Protein AF-A0A0Q2QKG8-F1 (afdb_monomer)

Structure (mmCIF, N/CA/C/O backbone):
data_AF-A0A0Q2QKG8-F1
#
_entry.id   AF-A0A0Q2QKG8-F1
#
loop_
_atom_site.group_PDB
_atom_site.id
_atom_site.type_symbol
_atom_site.label_atom_id
_atom_site.label_alt_id
_atom_site.label_comp_id
_atom_site.label_asym_id
_atom_site.label_entity_id
_atom_site.label_seq_id
_atom_site.pdbx_PDB_ins_code
_atom_site.Cartn_x
_atom_site.Cartn_y
_atom_site.Cartn_z
_atom_site.occupancy
_atom_site.B_iso_or_equiv
_atom_site.auth_seq_id
_atom_site.auth_comp_id
_atom_site.auth_asym_id
_atom_site.auth_atom_id
_atom_site.pdbx_PDB_model_num
ATOM 1 N N . MET A 1 1 ? -19.714 -21.865 14.064 1.00 43.94 1 MET A N 1
ATOM 2 C CA . MET A 1 1 ? -19.194 -20.739 14.869 1.00 43.94 1 MET A CA 1
ATOM 3 C C . MET A 1 1 ? -20.028 -19.514 14.537 1.00 43.94 1 MET A C 1
ATOM 5 O O . MET A 1 1 ? -20.225 -19.266 13.354 1.00 43.94 1 MET A O 1
ATOM 9 N N . SER A 1 2 ? -20.585 -18.819 15.530 1.00 67.19 2 SER A N 1
ATOM 10 C CA . SER A 1 2 ? -21.331 -17.571 15.313 1.00 67.19 2 SER A CA 1
ATOM 11 C C . SER A 1 2 ? -20.356 -16.411 15.130 1.00 67.19 2 SER A C 1
ATOM 13 O O . SER A 1 2 ? -19.371 -16.324 15.861 1.00 67.19 2 SER A O 1
ATOM 15 N N . GLN A 1 3 ? -20.620 -15.523 14.173 1.00 72.56 3 GLN A N 1
ATOM 16 C CA . GLN A 1 3 ? -19.884 -14.266 14.058 1.00 72.56 3 GLN A CA 1
ATOM 17 C C . GLN A 1 3 ? -20.219 -13.389 15.271 1.00 72.56 3 GLN A C 1
ATOM 19 O O . GLN A 1 3 ? -21.391 -13.149 15.554 1.00 72.56 3 GLN A O 1
ATOM 24 N N . LEU A 1 4 ? -19.196 -12.957 16.010 1.00 71.56 4 LEU A N 1
ATOM 25 C CA . LEU A 1 4 ? -19.331 -11.948 17.055 1.00 71.56 4 LEU A CA 1
ATOM 26 C C . LEU A 1 4 ? -19.100 -10.583 16.405 1.00 71.56 4 LEU A C 1
ATOM 28 O O . LEU A 1 4 ? -18.030 -10.343 15.852 1.00 71.56 4 LEU A O 1
ATOM 32 N N . VAL A 1 5 ? -20.103 -9.711 16.467 1.00 80.81 5 VAL A N 1
ATOM 33 C CA . VAL A 1 5 ? -20.023 -8.332 15.977 1.00 80.81 5 VAL A CA 1
ATOM 34 C C . VAL A 1 5 ? -20.237 -7.414 17.168 1.00 80.81 5 VAL A C 1
ATOM 36 O O . VAL A 1 5 ? -21.250 -7.516 17.858 1.00 80.81 5 VAL A O 1
ATOM 39 N N . VAL A 1 6 ? -19.277 -6.532 17.413 1.00 84.50 6 VAL A N 1
ATOM 40 C CA . VAL A 1 6 ? -19.348 -5.504 18.450 1.00 84.50 6 VAL A CA 1
ATOM 41 C C . VAL A 1 6 ? -19.060 -4.175 17.776 1.00 84.50 6 VAL A C 1
ATOM 43 O O . VAL A 1 6 ? -18.161 -4.100 16.955 1.00 84.50 6 VAL A O 1
ATOM 46 N N . ALA A 1 7 ? -19.827 -3.140 18.107 1.00 90.00 7 ALA A N 1
ATOM 47 C CA . ALA A 1 7 ? -19.542 -1.777 17.678 1.00 90.00 7 ALA A CA 1
ATOM 48 C C . ALA A 1 7 ? -19.016 -1.000 18.894 1.00 90.00 7 ALA A C 1
ATOM 50 O O . ALA A 1 7 ? -19.821 -0.672 19.775 1.00 90.00 7 ALA A O 1
ATOM 51 N N . PRO A 1 8 ? -17.707 -0.692 18.976 1.00 88.25 8 PRO A N 1
ATOM 52 C CA . PRO A 1 8 ? -17.127 -0.011 20.136 1.00 88.25 8 PRO A CA 1
ATOM 53 C C . PRO A 1 8 ? -17.848 1.295 20.497 1.00 88.25 8 PRO A C 1
ATOM 55 O O . PRO A 1 8 ? -18.083 1.568 21.672 1.00 88.25 8 PRO A O 1
ATOM 58 N N . GLY A 1 9 ? -18.306 2.048 19.489 1.00 88.12 9 GLY A N 1
ATOM 59 C CA . GLY A 1 9 ? -19.074 3.278 19.695 1.00 88.12 9 GLY A CA 1
ATOM 60 C C . GLY A 1 9 ? -20.384 3.078 20.469 1.00 88.12 9 GLY A C 1
ATOM 61 O O . GLY A 1 9 ? -20.723 3.914 21.303 1.00 88.12 9 GLY A O 1
ATOM 62 N N . LEU A 1 10 ? -21.089 1.954 20.272 1.00 92.69 10 LEU A N 1
ATOM 63 C CA . LEU A 1 10 ? -22.312 1.651 21.031 1.00 92.69 10 LEU A CA 1
ATOM 64 C C . LEU A 1 10 ? -22.011 1.342 22.501 1.00 92.69 10 LEU A C 1
ATOM 66 O O . LEU A 1 10 ? -22.808 1.683 23.373 1.00 92.69 10 LEU A O 1
ATOM 70 N N . LEU A 1 11 ? -20.858 0.734 22.793 1.00 93.00 11 LEU A N 1
ATOM 71 C CA . LEU A 1 11 ? -20.430 0.485 24.169 1.00 93.00 11 LEU A CA 1
ATOM 72 C C . LEU A 1 11 ? -20.068 1.793 24.883 1.00 93.00 11 LEU A C 1
ATOM 74 O O . LEU A 1 11 ? -20.425 1.966 26.044 1.00 93.00 11 LEU A O 1
ATOM 78 N N . THR A 1 12 ? -19.450 2.752 24.189 1.00 90.94 12 THR A N 1
ATOM 79 C CA . THR A 1 12 ? -19.207 4.093 24.743 1.00 90.94 12 THR A CA 1
ATOM 80 C C . THR A 1 12 ? -20.511 4.827 25.069 1.00 90.94 12 THR A C 1
ATOM 82 O O . THR A 1 12 ? -20.621 5.427 26.140 1.00 90.94 12 THR A O 1
ATOM 85 N N . THR A 1 13 ? -21.526 4.741 24.201 1.00 94.19 13 THR A N 1
ATOM 86 C CA . THR A 1 13 ? -22.868 5.269 24.502 1.00 94.19 13 THR A CA 1
ATOM 87 C C . THR A 1 13 ? -23.480 4.576 25.719 1.00 94.19 13 THR A C 1
ATOM 89 O O . THR A 1 13 ? -23.926 5.253 26.642 1.00 94.19 13 THR A O 1
ATOM 92 N N . ALA A 1 14 ? -23.414 3.244 25.785 1.00 94.00 14 ALA A N 1
ATOM 93 C CA . ALA A 1 14 ? -23.937 2.486 26.919 1.00 94.00 14 ALA A CA 1
ATOM 94 C C . ALA A 1 14 ? -23.252 2.858 28.250 1.00 94.00 14 ALA A C 1
ATOM 96 O O . ALA A 1 14 ? -23.923 2.966 29.276 1.00 94.00 14 ALA A O 1
ATOM 97 N N . THR A 1 15 ? -21.939 3.117 28.252 1.00 94.75 15 THR A N 1
ATOM 98 C CA . THR A 1 15 ? -21.224 3.643 29.428 1.00 94.75 15 THR A CA 1
ATOM 99 C C . THR A 1 15 ? -21.801 4.986 29.883 1.00 94.75 15 THR A C 1
ATOM 101 O O . THR A 1 15 ? -22.010 5.197 31.081 1.00 94.75 15 THR A O 1
ATOM 104 N N . ALA A 1 16 ? -22.070 5.904 28.948 1.00 94.31 16 ALA A N 1
ATOM 105 C CA . ALA A 1 16 ? -22.660 7.204 29.264 1.00 94.31 16 ALA A CA 1
ATOM 106 C C . ALA A 1 16 ? -24.072 7.056 29.854 1.00 94.31 16 ALA A C 1
ATOM 108 O O . ALA A 1 16 ? -24.378 7.693 30.865 1.00 94.31 16 ALA A O 1
ATOM 109 N N . ASP A 1 17 ? -24.885 6.159 29.295 1.00 96.50 17 ASP A N 1
ATOM 110 C CA . ASP A 1 17 ? -26.233 5.867 29.790 1.00 96.50 17 ASP A CA 1
ATOM 111 C C . ASP A 1 17 ? -26.202 5.287 31.212 1.00 96.50 17 ASP A C 1
ATOM 113 O O . ASP A 1 17 ? -26.934 5.751 32.090 1.00 96.50 17 ASP A O 1
ATOM 117 N N . VAL A 1 18 ? -25.307 4.328 31.486 1.00 96.00 18 VAL A N 1
ATOM 118 C CA . VAL A 1 18 ? -25.115 3.751 32.830 1.00 96.00 18 VAL A CA 1
ATOM 119 C C . VAL A 1 18 ? -24.712 4.825 33.839 1.00 96.00 18 VAL A C 1
ATOM 121 O O . VAL A 1 18 ? -2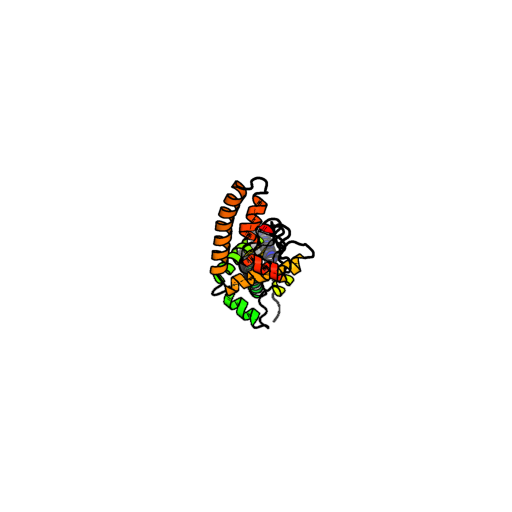5.261 4.869 34.942 1.00 96.00 18 VAL A O 1
ATOM 124 N N . ASN A 1 19 ? -23.801 5.727 33.466 1.00 93.69 19 ASN A N 1
ATOM 125 C CA . ASN A 1 19 ? -23.399 6.843 34.323 1.00 93.69 19 ASN A CA 1
ATOM 126 C C . ASN A 1 19 ? -24.565 7.811 34.583 1.00 93.69 19 ASN A C 1
ATOM 128 O O . ASN A 1 19 ? -24.743 8.275 35.714 1.00 93.69 19 ASN A O 1
ATOM 132 N N . GLY A 1 20 ? -25.390 8.072 33.566 1.00 95.38 20 GLY A N 1
ATOM 133 C CA . GLY A 1 20 ? -26.620 8.851 33.689 1.00 95.38 20 GLY A CA 1
ATOM 134 C C . GLY A 1 20 ? -27.590 8.229 34.693 1.00 95.38 20 GLY A C 1
ATOM 135 O O . GLY A 1 20 ? -27.986 8.889 35.656 1.00 95.38 20 GLY A O 1
ATOM 136 N N . VAL A 1 21 ? -27.898 6.937 34.539 1.00 95.38 21 VAL A N 1
ATOM 137 C CA . VAL A 1 21 ? -28.762 6.180 35.461 1.00 95.38 21 VAL A CA 1
ATOM 138 C C . VAL A 1 21 ? -28.196 6.183 36.881 1.00 95.38 21 VAL A C 1
ATOM 140 O O . VAL A 1 21 ? -28.929 6.467 37.828 1.00 95.38 21 VAL A O 1
ATOM 143 N N . ALA A 1 22 ? -26.894 5.931 37.043 1.00 93.88 22 ALA A N 1
ATOM 144 C CA . ALA A 1 22 ? -26.237 5.946 38.348 1.00 93.88 22 ALA A CA 1
ATOM 145 C C . ALA A 1 22 ? -26.379 7.306 39.046 1.00 93.88 22 ALA A C 1
ATOM 147 O O . ALA A 1 22 ? -26.680 7.360 40.239 1.00 93.88 22 ALA A O 1
ATOM 148 N N . SER A 1 23 ? -26.214 8.405 38.302 1.00 94.62 23 SER A N 1
ATOM 149 C CA . SER A 1 23 ? -26.386 9.755 38.843 1.00 94.62 23 SER A CA 1
ATOM 150 C C . SER A 1 23 ? -27.837 10.047 39.246 1.00 94.62 23 SER A C 1
ATOM 152 O O . SER A 1 23 ? -28.073 10.582 40.329 1.00 94.62 23 SER A O 1
ATOM 154 N N . GLY A 1 24 ? -28.811 9.634 38.428 1.00 96.25 24 GLY A N 1
ATOM 155 C CA . GLY A 1 24 ? -30.234 9.822 38.706 1.00 96.25 24 GLY A CA 1
ATOM 156 C C . GLY A 1 24 ? -30.702 9.028 39.926 1.00 96.25 24 GLY A C 1
ATOM 157 O O . GLY A 1 24 ? -31.415 9.561 40.776 1.00 96.25 24 GLY A O 1
ATOM 158 N N . LEU A 1 25 ? -30.246 7.779 40.056 1.00 94.69 25 LEU A N 1
ATOM 159 C CA . LEU A 1 25 ? -30.526 6.940 41.222 1.00 94.69 25 LEU A CA 1
ATOM 160 C C . LEU A 1 25 ? -29.928 7.526 42.502 1.00 94.69 25 LEU A C 1
ATOM 162 O O . LEU A 1 25 ? -30.595 7.538 43.535 1.00 94.69 25 LEU A O 1
ATOM 166 N N . ASP A 1 26 ? -28.703 8.048 42.445 1.00 94.69 26 ASP A N 1
ATOM 167 C CA . ASP A 1 26 ? -28.079 8.663 43.615 1.00 94.69 26 ASP A CA 1
ATOM 168 C C . ASP A 1 26 ? -28.783 9.966 44.022 1.00 94.69 26 ASP A C 1
ATOM 170 O O . ASP A 1 26 ? -29.026 10.190 45.207 1.00 94.69 26 ASP A O 1
ATOM 174 N N . ALA A 1 27 ? -29.207 10.785 43.054 1.00 96.19 27 ALA A N 1
ATOM 175 C CA . ALA A 1 27 ? -30.007 11.979 43.317 1.00 96.19 27 ALA A CA 1
ATOM 176 C C . ALA A 1 27 ? -31.359 11.633 43.968 1.00 96.19 27 ALA A C 1
ATOM 178 O O . ALA A 1 27 ? -31.730 12.233 44.980 1.00 96.19 27 ALA A O 1
ATOM 179 N N . ALA A 1 28 ? -32.071 10.631 43.440 1.00 95.88 28 ALA A N 1
ATOM 180 C CA . ALA A 1 28 ? -33.334 10.160 44.006 1.00 95.88 28 ALA A CA 1
ATOM 181 C C . ALA A 1 28 ? -33.152 9.598 45.427 1.00 95.88 28 ALA A C 1
ATOM 183 O O . ALA A 1 28 ? -33.924 9.921 46.332 1.00 95.88 28 ALA A O 1
ATOM 184 N N . ARG A 1 29 ? -32.090 8.814 45.651 1.00 95.38 29 ARG A N 1
ATOM 185 C CA . ARG A 1 29 ? -31.721 8.283 46.968 1.00 95.38 29 ARG A CA 1
ATOM 186 C C . ARG A 1 29 ? -31.466 9.406 47.975 1.00 95.38 29 ARG A C 1
ATOM 188 O O . ARG A 1 29 ? -31.978 9.339 49.093 1.00 95.38 29 ARG A O 1
ATOM 195 N N . LEU A 1 30 ? -30.687 10.419 47.591 1.00 95.94 30 LEU A N 1
ATOM 196 C CA . LEU A 1 30 ? -30.379 11.571 48.442 1.00 95.94 30 LEU A CA 1
ATOM 197 C C . LEU A 1 30 ? -31.636 12.390 48.762 1.00 95.94 30 LEU A C 1
ATOM 199 O O . LEU A 1 30 ? -31.831 12.769 49.917 1.00 95.94 30 LEU A O 1
ATOM 203 N N . ALA A 1 31 ? -32.521 12.603 47.784 1.00 96.81 31 ALA A N 1
ATOM 204 C CA . ALA A 1 31 ? -33.803 13.276 47.998 1.00 96.81 31 ALA A CA 1
ATOM 205 C C . ALA A 1 31 ? -34.708 12.505 48.979 1.00 96.81 31 ALA A C 1
ATOM 207 O O . ALA A 1 31 ? -35.368 13.109 49.824 1.00 96.81 31 ALA A O 1
ATOM 208 N N . ALA A 1 32 ? -34.694 11.170 48.915 1.00 95.38 32 ALA A N 1
ATOM 209 C CA . ALA A 1 32 ? -35.461 10.306 49.808 1.00 95.38 32 ALA A CA 1
ATOM 210 C C . ALA A 1 32 ? -34.841 10.145 51.210 1.00 95.38 32 ALA A C 1
ATOM 212 O O . ALA A 1 32 ? -35.521 9.658 52.111 1.00 95.38 32 ALA A O 1
ATOM 213 N N . ALA A 1 33 ? -33.583 10.544 51.432 1.00 96.06 33 ALA A N 1
ATOM 214 C CA . ALA A 1 33 ? -32.856 10.248 52.669 1.00 96.06 33 ALA A CA 1
ATOM 215 C C . ALA A 1 33 ? -33.549 10.809 53.919 1.00 96.06 33 ALA A C 1
ATOM 217 O O . ALA A 1 33 ? -34.027 10.045 54.751 1.00 96.06 33 ALA A O 1
ATOM 218 N N . ARG A 1 34 ? -33.688 12.137 54.033 1.00 95.69 34 ARG A N 1
ATOM 219 C CA . ARG A 1 34 ? -34.359 12.753 55.192 1.00 95.69 34 ARG A CA 1
ATOM 220 C C . ARG A 1 34 ? -35.803 12.285 55.412 1.00 95.69 34 ARG A C 1
ATOM 222 O O . ARG A 1 34 ? -36.103 11.930 56.551 1.00 95.69 34 ARG A O 1
ATOM 229 N N . PRO A 1 35 ? -36.698 12.287 54.405 1.00 95.75 35 PRO A N 1
ATOM 230 C CA . PRO A 1 35 ? -38.094 11.920 54.634 1.00 95.75 35 PRO A CA 1
ATOM 231 C C . PRO A 1 35 ? -38.284 10.449 55.019 1.00 95.75 35 PRO A C 1
ATOM 233 O O . PRO A 1 35 ? -39.330 10.123 55.562 1.00 95.75 35 PRO A O 1
ATOM 236 N N . THR A 1 36 ? -37.305 9.570 54.773 1.00 95.62 36 THR A N 1
ATOM 237 C CA . THR A 1 36 ? -37.400 8.145 55.139 1.00 95.62 36 THR A CA 1
ATOM 238 C C . THR A 1 36 ? -36.651 7.785 56.419 1.00 95.62 36 THR A C 1
ATOM 240 O O . THR A 1 36 ? -37.016 6.807 57.058 1.00 95.62 36 THR A O 1
ATOM 243 N N . THR A 1 37 ? -35.638 8.559 56.832 1.00 96.88 37 THR A N 1
ATOM 244 C CA . THR A 1 37 ? -34.844 8.260 58.041 1.00 96.88 37 THR A CA 1
ATOM 245 C C . THR A 1 37 ? -35.194 9.118 59.255 1.00 96.88 37 THR A C 1
ATOM 247 O O . THR A 1 37 ? -34.740 8.811 60.351 1.00 96.88 37 THR A O 1
ATOM 250 N N . ALA A 1 38 ? -35.937 10.213 59.078 1.00 94.19 38 ALA A N 1
ATOM 251 C CA . ALA A 1 38 ? -36.316 11.137 60.151 1.00 94.19 38 ALA A CA 1
ATOM 252 C C . ALA A 1 38 ? -37.844 11.215 60.310 1.00 94.19 38 ALA A C 1
ATOM 254 O O . ALA A 1 38 ? -38.418 12.305 60.334 1.00 94.19 38 ALA A O 1
ATOM 255 N N . LEU A 1 39 ? -38.503 10.053 60.360 1.00 93.69 39 LEU A N 1
ATOM 256 C CA . LEU A 1 39 ? -39.950 9.963 60.538 1.00 93.69 39 LEU A CA 1
ATOM 257 C C . LEU A 1 39 ? -40.344 10.422 61.948 1.00 93.69 39 LEU A C 1
ATOM 259 O O . LEU A 1 39 ? -39.777 9.962 62.937 1.00 93.69 39 LEU A O 1
ATOM 263 N N . ALA A 1 40 ? -41.327 11.315 62.042 1.00 94.62 40 ALA A N 1
ATOM 264 C CA . ALA A 1 40 ? -41.922 11.684 63.320 1.00 94.62 40 ALA A CA 1
ATOM 265 C C . ALA A 1 40 ? -42.947 10.627 63.758 1.00 94.62 40 ALA A C 1
ATOM 267 O O . ALA A 1 40 ? -43.656 10.064 62.920 1.00 94.62 40 ALA A O 1
ATOM 268 N N . ALA A 1 41 ? -43.057 10.393 65.067 1.00 95.25 41 ALA A N 1
ATOM 269 C CA . ALA A 1 41 ? -44.135 9.585 65.628 1.00 95.25 41 ALA A CA 1
ATOM 270 C C . ALA A 1 41 ? -45.496 10.247 65.347 1.00 95.25 41 ALA A C 1
ATOM 272 O O . ALA A 1 41 ? -45.635 11.467 65.448 1.00 95.25 41 ALA A O 1
ATOM 273 N N . ALA A 1 42 ? -46.503 9.445 64.992 1.00 94.50 42 ALA A N 1
ATOM 274 C CA . ALA A 1 42 ? -47.841 9.948 64.668 1.00 94.50 42 ALA A CA 1
ATOM 275 C C . ALA A 1 42 ? -48.590 10.501 65.898 1.00 94.50 42 ALA A C 1
ATOM 277 O O . ALA A 1 42 ? -49.416 11.403 65.768 1.00 94.50 42 ALA A O 1
ATOM 278 N N . ALA A 1 43 ? -48.280 9.974 67.083 1.00 94.62 43 ALA A N 1
ATOM 279 C CA . ALA A 1 43 ? -48.748 10.432 68.385 1.00 94.62 43 ALA A CA 1
ATOM 280 C C . ALA A 1 43 ? -47.669 10.171 69.456 1.00 94.62 43 ALA A C 1
ATOM 282 O O . ALA A 1 43 ? -46.625 9.587 69.170 1.00 94.62 43 ALA A O 1
ATOM 283 N N . ALA A 1 44 ? -47.901 10.650 70.682 1.00 94.56 44 ALA A N 1
ATOM 284 C CA . ALA A 1 44 ? -46.932 10.590 71.784 1.00 94.56 44 ALA A CA 1
ATOM 285 C C . ALA A 1 44 ? -46.862 9.224 72.499 1.00 94.56 44 ALA A C 1
ATOM 287 O O . ALA A 1 44 ? -46.154 9.098 73.495 1.00 94.56 44 ALA A O 1
ATOM 288 N N . ASP A 1 45 ? -47.617 8.227 72.039 1.00 97.75 45 ASP A N 1
ATOM 289 C CA . ASP A 1 45 ? -47.630 6.888 72.624 1.00 97.75 45 ASP A CA 1
ATOM 290 C C . ASP A 1 45 ? -46.419 6.044 72.183 1.00 97.75 45 ASP A C 1
ATOM 292 O O . ASP A 1 45 ? -45.767 6.309 71.162 1.00 97.75 45 ASP A O 1
ATOM 296 N N . GLU A 1 46 ? -46.113 4.997 72.954 1.00 95.31 46 GLU A N 1
ATOM 297 C CA . GLU A 1 46 ? -44.948 4.151 72.683 1.00 95.31 46 GLU A CA 1
ATOM 298 C C . GLU A 1 46 ? -45.077 3.364 71.370 1.00 95.31 46 GLU A C 1
ATOM 300 O O . GLU A 1 46 ? -44.064 3.089 70.725 1.00 95.31 46 GLU A O 1
ATOM 305 N N . ILE A 1 47 ? -46.300 3.037 70.928 1.00 96.81 47 ILE A N 1
ATOM 306 C CA . ILE A 1 47 ? -46.524 2.290 69.681 1.00 96.81 47 ILE A CA 1
ATOM 307 C C . ILE A 1 47 ? -46.200 3.184 68.481 1.00 96.81 47 ILE A C 1
ATOM 309 O O . ILE A 1 47 ? -45.444 2.775 67.600 1.00 96.81 47 ILE A O 1
ATOM 313 N N . SER A 1 48 ? -46.706 4.419 68.459 1.00 97.19 48 SER A N 1
ATOM 314 C CA . SER A 1 48 ? -46.392 5.407 67.418 1.00 97.19 48 SER A CA 1
ATOM 315 C C . SER A 1 48 ? -44.891 5.687 67.312 1.00 97.19 48 SER A C 1
ATOM 317 O O . SER A 1 48 ? -44.366 5.827 66.205 1.00 97.19 48 SER A O 1
ATOM 319 N N . THR A 1 49 ? -44.197 5.737 68.452 1.00 96.38 49 THR A N 1
ATOM 320 C CA . THR A 1 49 ? -42.740 5.920 68.508 1.00 96.38 49 THR A CA 1
ATOM 321 C C . THR A 1 49 ? -42.008 4.711 67.924 1.00 96.38 49 THR A C 1
ATOM 323 O O . THR A 1 49 ? -41.210 4.869 67.000 1.00 96.38 49 THR A O 1
ATOM 326 N N . ALA A 1 50 ? -42.340 3.498 68.375 1.00 96.69 50 ALA A N 1
ATOM 327 C CA . ALA A 1 50 ? -41.713 2.267 67.893 1.00 96.69 50 ALA A CA 1
ATOM 328 C C . ALA A 1 50 ? -41.929 2.040 66.384 1.00 96.69 50 ALA A C 1
ATOM 330 O O . ALA A 1 50 ? -41.028 1.584 65.679 1.00 96.69 50 ALA A O 1
ATOM 331 N N . VAL A 1 51 ? -43.109 2.387 65.858 1.00 96.81 51 VAL A N 1
ATOM 332 C CA . VAL A 1 51 ? -43.401 2.300 64.418 1.00 96.81 51 VAL A CA 1
ATOM 333 C C . VAL A 1 51 ? -42.553 3.296 63.617 1.00 96.81 51 VAL A C 1
ATOM 335 O O . VAL A 1 51 ? -41.995 2.921 62.584 1.00 96.81 51 VAL A O 1
ATOM 338 N N . ALA A 1 52 ? -42.414 4.543 64.082 1.00 96.50 52 ALA A N 1
ATOM 339 C CA . ALA A 1 52 ? -41.560 5.536 63.428 1.00 96.50 52 ALA A CA 1
ATOM 340 C C . ALA A 1 52 ? -40.084 5.097 63.403 1.00 96.50 52 ALA A C 1
ATOM 342 O O . ALA A 1 52 ? -39.431 5.208 62.363 1.00 96.50 52 ALA A O 1
ATOM 343 N N . GLU A 1 53 ? -39.581 4.531 64.504 1.00 96.44 53 GLU A N 1
ATOM 344 C CA . GLU A 1 53 ? -38.223 3.979 64.596 1.00 96.44 53 GLU A CA 1
ATOM 345 C C . GLU A 1 53 ? -38.002 2.795 63.643 1.00 96.44 53 GLU A C 1
ATOM 347 O O . GLU A 1 53 ? -36.977 2.742 62.960 1.00 96.44 53 GLU A O 1
ATOM 352 N N . LEU A 1 54 ? -38.973 1.879 63.531 1.00 97.19 54 LEU A N 1
ATOM 353 C CA . LEU A 1 54 ? -38.902 0.745 62.604 1.00 97.19 54 LEU A CA 1
ATOM 354 C C . LEU A 1 54 ? -38.743 1.213 61.149 1.00 97.19 54 LEU A C 1
ATOM 356 O O . LEU A 1 54 ? -37.850 0.746 60.435 1.00 97.19 54 LEU A O 1
ATOM 360 N N . PHE A 1 55 ? -39.588 2.148 60.705 1.00 97.19 55 PHE A N 1
ATOM 361 C CA . PHE A 1 55 ? -39.518 2.676 59.340 1.00 97.19 55 PHE A CA 1
ATOM 362 C C . PHE A 1 55 ? -38.255 3.509 59.102 1.00 97.19 55 PHE A C 1
ATOM 364 O O . PHE A 1 55 ? -37.640 3.375 58.043 1.00 97.19 55 PHE A O 1
ATOM 371 N N . ALA A 1 56 ? -37.818 4.300 60.088 1.00 97.25 56 ALA A N 1
ATOM 372 C CA . ALA A 1 56 ? -36.546 5.014 60.020 1.00 97.25 56 ALA A CA 1
ATOM 373 C C . ALA A 1 56 ? -35.360 4.047 59.859 1.00 97.25 56 ALA A C 1
ATOM 375 O O . ALA A 1 56 ? -34.466 4.295 59.045 1.00 97.25 56 ALA A O 1
ATOM 376 N N . GLY A 1 57 ? -35.384 2.911 60.566 1.00 97.50 57 GLY A N 1
ATOM 377 C CA . GLY A 1 57 ? -34.410 1.830 60.415 1.00 97.50 57 GLY A CA 1
ATOM 378 C C . GLY A 1 57 ? -34.405 1.222 59.009 1.00 97.50 57 GLY A C 1
ATOM 379 O O . GLY A 1 57 ? -33.337 1.040 58.420 1.00 97.50 57 GLY A O 1
ATOM 380 N N . TYR A 1 58 ? -35.579 0.976 58.418 1.00 97.31 58 TYR A N 1
ATOM 381 C CA . TYR A 1 58 ? -35.681 0.516 57.026 1.00 97.31 58 TYR A CA 1
ATOM 382 C C . TYR A 1 58 ? -35.128 1.554 56.033 1.00 97.31 58 TYR A C 1
ATOM 384 O O . TYR A 1 58 ? -34.383 1.205 55.115 1.00 97.31 58 TYR A O 1
ATOM 392 N N . GLY A 1 59 ? -35.407 2.843 56.259 1.00 97.19 59 GLY A N 1
ATOM 393 C CA . GLY A 1 59 ? -34.832 3.946 55.488 1.00 97.19 59 GLY A CA 1
ATOM 394 C C . GLY A 1 59 ? -33.300 3.953 55.530 1.00 97.19 59 GLY A C 1
ATOM 395 O O . GLY A 1 59 ? -32.654 4.081 54.491 1.00 97.19 59 GLY A O 1
ATOM 396 N N . GLN A 1 60 ? -32.695 3.739 56.702 1.00 96.88 60 GLN A N 1
ATOM 397 C CA . GLN A 1 60 ? -31.235 3.658 56.840 1.00 96.88 60 GLN A CA 1
ATOM 398 C C . GLN A 1 60 ? -30.639 2.470 56.069 1.00 96.88 60 GLN A C 1
ATOM 400 O O . GLN A 1 60 ? -29.616 2.624 55.397 1.00 96.88 60 GLN A O 1
ATOM 405 N N . GLN A 1 61 ? -31.293 1.304 56.101 1.00 97.19 61 GLN A N 1
ATOM 406 C CA . GLN A 1 61 ? -30.870 0.134 55.321 1.00 97.19 61 GLN A CA 1
ATOM 407 C C . GLN A 1 61 ? -30.958 0.393 53.811 1.00 97.19 61 GLN A C 1
ATOM 409 O O . GLN A 1 61 ? -30.020 0.074 53.078 1.00 97.19 61 GLN A O 1
ATOM 414 N N . PHE A 1 62 ? -32.036 1.031 53.344 1.00 95.94 62 PHE A N 1
ATOM 415 C CA . PHE A 1 62 ? -32.179 1.438 51.944 1.00 95.94 62 PHE A CA 1
ATOM 416 C C . PHE A 1 62 ? -31.056 2.392 51.508 1.00 95.94 62 PHE A C 1
ATOM 418 O O . PHE A 1 62 ? -30.474 2.223 50.436 1.00 95.94 62 PHE A O 1
ATOM 425 N N . GLN A 1 63 ? -30.693 3.362 52.354 1.00 97.25 63 GLN A N 1
ATOM 426 C CA . GLN A 1 63 ? -29.574 4.268 52.080 1.00 97.25 63 GLN A CA 1
ATOM 427 C C . GLN A 1 63 ? -28.239 3.518 51.969 1.00 97.25 63 GLN A C 1
ATOM 429 O O . GLN A 1 63 ? -27.474 3.779 51.038 1.00 97.25 63 GLN A O 1
ATOM 434 N N . ALA A 1 64 ? -27.981 2.556 52.861 1.00 95.56 64 ALA A N 1
ATOM 435 C CA . ALA A 1 64 ? -26.776 1.727 52.820 1.00 95.56 64 ALA A CA 1
ATOM 436 C C . ALA A 1 64 ? -26.698 0.870 51.541 1.00 95.56 64 ALA A C 1
ATOM 438 O O . ALA A 1 64 ? -25.654 0.833 50.886 1.00 95.56 64 ALA A O 1
ATOM 439 N N . LEU A 1 65 ? -27.810 0.247 51.131 1.00 95.94 65 LEU A N 1
ATOM 440 C CA . LEU A 1 65 ? -27.902 -0.493 49.868 1.00 95.94 65 LEU A CA 1
ATOM 441 C C . LEU A 1 65 ? -27.696 0.421 48.651 1.00 95.94 65 LEU A C 1
ATOM 443 O O . LEU A 1 65 ? -27.047 0.038 47.676 1.00 95.94 65 LEU A O 1
ATOM 447 N N . GLY A 1 66 ? -28.211 1.648 48.706 1.00 95.25 66 GLY A N 1
ATOM 448 C CA . GLY A 1 66 ? -28.039 2.632 47.643 1.00 95.25 66 GLY A CA 1
ATOM 449 C C . GLY A 1 66 ? -26.574 3.025 47.417 1.00 95.25 66 GLY A C 1
ATOM 450 O O . GLY A 1 66 ? -26.155 3.171 46.269 1.00 95.25 66 GLY A O 1
ATOM 451 N N . VAL A 1 67 ? -25.764 3.109 48.480 1.00 94.75 67 VAL A N 1
ATOM 452 C CA . VAL A 1 67 ? -24.308 3.321 48.359 1.00 94.75 67 VAL A CA 1
ATOM 453 C C . VAL A 1 67 ? -23.641 2.145 47.640 1.00 94.75 67 VAL A C 1
ATOM 455 O O . VAL A 1 67 ? -22.867 2.363 46.710 1.00 94.75 67 VAL A O 1
ATOM 458 N N . GLN A 1 68 ? -23.987 0.906 48.002 1.00 96.25 68 GLN A N 1
ATOM 459 C CA . GLN A 1 68 ? -23.461 -0.291 47.329 1.00 96.25 68 GLN A CA 1
ATOM 460 C C . GLN A 1 68 ? -23.873 -0.338 45.850 1.00 96.25 68 GLN A C 1
ATOM 462 O O . GLN A 1 68 ? -23.055 -0.634 44.981 1.00 96.25 68 GLN A O 1
ATOM 467 N N . THR A 1 69 ? -25.124 0.024 45.553 1.00 95.00 69 THR A N 1
ATOM 468 C CA . THR A 1 69 ? -25.660 0.086 44.184 1.00 95.00 69 THR A CA 1
ATOM 469 C C . THR A 1 69 ? -24.917 1.119 43.340 1.00 95.00 69 THR A C 1
ATOM 471 O O . THR A 1 69 ? -24.568 0.842 42.193 1.00 95.00 69 THR A O 1
ATOM 474 N N . ARG A 1 70 ? -24.610 2.295 43.904 1.00 94.44 70 ARG A N 1
ATOM 475 C CA . ARG A 1 70 ? -23.793 3.312 43.229 1.00 94.44 70 ARG A CA 1
ATOM 476 C C . ARG A 1 70 ? -22.411 2.761 42.876 1.00 94.44 70 ARG A C 1
ATOM 478 O O . ARG A 1 70 ? -21.975 2.929 41.741 1.00 94.44 70 ARG A O 1
ATOM 485 N N . THR A 1 71 ? -21.741 2.090 43.813 1.00 94.62 71 THR A N 1
ATOM 486 C CA . THR A 1 71 ? -20.432 1.471 43.555 1.00 94.62 71 THR A CA 1
ATOM 487 C C . THR A 1 71 ? -20.513 0.409 42.458 1.00 94.62 71 THR A C 1
ATOM 489 O O . THR A 1 71 ? -19.675 0.408 41.558 1.00 94.62 71 THR A O 1
ATOM 492 N N . LEU A 1 72 ? -21.542 -0.444 42.482 1.00 95.94 72 LEU A N 1
ATOM 493 C CA . LEU A 1 72 ? -21.769 -1.456 41.450 1.00 95.94 72 LEU A CA 1
ATOM 494 C C . LEU A 1 72 ? -21.931 -0.822 40.063 1.00 95.94 72 LEU A C 1
ATOM 496 O O . LEU A 1 72 ? -21.262 -1.237 39.121 1.00 95.94 72 LEU A O 1
ATOM 500 N N . LEU A 1 73 ? -22.786 0.197 39.929 1.00 95.88 73 LEU A N 1
ATOM 501 C CA . LEU A 1 73 ? -23.029 0.860 38.644 1.00 95.88 73 LEU A CA 1
ATOM 502 C C . LEU A 1 73 ? -21.780 1.571 38.114 1.00 95.88 73 LEU A C 1
ATOM 504 O O . LEU A 1 73 ? -21.519 1.533 36.914 1.00 95.88 73 LEU A O 1
ATOM 508 N N . GLN A 1 74 ? -20.972 2.162 38.998 1.00 93.69 74 GLN A N 1
ATOM 509 C CA . GLN A 1 74 ? -19.686 2.752 38.622 1.00 93.69 74 GLN A CA 1
ATOM 510 C C . GLN A 1 74 ? -18.712 1.698 38.079 1.00 93.69 74 GLN A C 1
ATOM 512 O O . GLN A 1 74 ? -18.124 1.897 37.018 1.00 93.69 74 GLN A O 1
ATOM 517 N N . GLN A 1 75 ? -18.563 0.564 38.771 1.00 96.06 75 GLN A N 1
ATOM 518 C CA . GLN A 1 75 ? -17.702 -0.539 38.323 1.00 96.06 75 GLN A CA 1
ATOM 519 C C . GLN A 1 75 ? -18.209 -1.172 37.022 1.00 96.06 75 GLN A C 1
ATOM 521 O O . GLN A 1 75 ? -17.418 -1.529 36.147 1.00 96.06 75 GLN A O 1
ATOM 526 N N . PHE A 1 76 ? -19.529 -1.276 36.866 1.00 95.81 76 PHE A N 1
ATOM 527 C CA . PHE A 1 76 ? -20.156 -1.773 35.648 1.00 95.81 76 PHE A CA 1
ATOM 528 C C . PHE A 1 76 ? -19.872 -0.854 34.453 1.00 95.81 76 PHE A C 1
ATOM 530 O O . PHE A 1 76 ? -19.400 -1.332 33.423 1.00 95.81 76 PHE A O 1
ATOM 537 N N . GLY A 1 77 ? -20.054 0.463 34.608 1.00 96.06 77 GLY A N 1
ATOM 538 C CA . GLY A 1 77 ? -19.710 1.444 33.575 1.00 96.06 77 GLY A CA 1
ATOM 539 C C . GLY A 1 77 ? -18.224 1.411 33.199 1.00 96.06 77 GLY A C 1
ATOM 540 O O . GLY A 1 77 ? -17.886 1.396 32.018 1.00 96.06 77 GLY A O 1
ATOM 541 N N . GLN A 1 78 ? -17.328 1.304 34.187 1.00 95.06 78 GLN A N 1
ATOM 542 C CA . GLN A 1 78 ? -15.887 1.138 33.943 1.00 95.06 78 GLN A CA 1
ATOM 543 C C . GLN A 1 78 ? -15.572 -0.141 33.156 1.00 95.06 78 GLN A C 1
ATOM 545 O O . GLN A 1 78 ? -14.730 -0.122 32.261 1.00 95.06 78 GLN A O 1
ATOM 550 N N . SER A 1 79 ? -16.267 -1.241 33.451 1.00 96.50 79 SER A N 1
ATOM 551 C CA . SER A 1 79 ? -16.073 -2.518 32.755 1.00 96.50 79 SER A CA 1
ATOM 552 C C . SER A 1 79 ? -16.539 -2.456 31.297 1.00 96.50 79 SER A C 1
ATOM 554 O O . SER A 1 79 ? -15.851 -2.970 30.417 1.00 96.50 79 SER A O 1
ATOM 556 N N . ILE A 1 80 ? -17.671 -1.793 31.018 1.00 95.62 80 ILE A N 1
ATOM 557 C CA . ILE A 1 80 ? -18.149 -1.570 29.641 1.00 95.62 80 ILE A CA 1
ATOM 558 C C . ILE A 1 80 ? -17.155 -0.703 28.868 1.00 95.62 80 ILE A C 1
ATOM 560 O O . ILE A 1 80 ? -16.817 -1.028 27.731 1.00 95.62 80 ILE A O 1
ATOM 564 N N . GLN A 1 81 ? -16.651 0.366 29.488 1.00 94.94 81 GLN A N 1
ATOM 565 C CA . GLN A 1 81 ? -15.662 1.241 28.868 1.00 94.94 81 GLN A CA 1
ATOM 566 C C . GLN A 1 81 ? -14.371 0.489 28.520 1.00 94.94 81 GLN A C 1
ATOM 568 O O . GLN A 1 81 ? -13.902 0.570 27.386 1.00 94.94 81 GLN A O 1
ATOM 573 N N . ALA A 1 82 ? -13.842 -0.306 29.454 1.00 95.38 82 ALA A N 1
ATOM 574 C CA . ALA A 1 82 ? -12.659 -1.129 29.212 1.00 95.38 82 ALA A CA 1
ATOM 575 C C . ALA A 1 82 ? -12.889 -2.150 28.081 1.00 95.38 82 ALA A C 1
ATOM 577 O O . ALA A 1 82 ? -12.008 -2.379 27.250 1.00 95.38 82 ALA A O 1
ATOM 578 N N . ALA A 1 83 ? -14.088 -2.736 28.005 1.00 93.00 83 ALA A N 1
ATOM 579 C CA . ALA A 1 83 ? -14.454 -3.614 26.899 1.00 93.00 83 ALA A CA 1
ATOM 580 C C . ALA A 1 83 ? -14.493 -2.858 25.559 1.00 93.00 83 ALA A C 1
ATOM 582 O O . ALA A 1 83 ? -13.958 -3.359 24.572 1.00 93.00 83 ALA A O 1
ATOM 583 N N . ALA A 1 84 ? -15.069 -1.651 25.517 1.00 93.31 84 ALA A N 1
ATOM 584 C CA . ALA A 1 84 ? -15.118 -0.813 24.316 1.00 93.31 84 ALA A CA 1
ATOM 585 C C . ALA A 1 84 ? -13.715 -0.527 23.762 1.00 93.31 84 ALA A C 1
ATOM 587 O O . ALA A 1 84 ? -13.465 -0.714 22.571 1.00 93.31 84 ALA A O 1
ATOM 588 N N . GLU A 1 85 ? -12.788 -0.140 24.638 1.00 94.06 85 GLU A N 1
ATOM 589 C CA . GLU A 1 85 ? -11.389 0.121 24.288 1.00 94.06 85 GLU A CA 1
ATOM 590 C C . GLU A 1 85 ? -10.684 -1.138 23.774 1.00 94.06 85 GLU A C 1
ATOM 592 O O . GLU A 1 85 ? -9.978 -1.087 22.766 1.00 94.06 85 GLU A O 1
ATOM 597 N N . SER A 1 86 ? -10.923 -2.288 24.412 1.00 93.94 86 SER A N 1
ATOM 598 C CA . SER A 1 86 ? -10.360 -3.567 23.973 1.00 93.94 86 SER A CA 1
ATOM 599 C C . SER A 1 86 ? -10.849 -3.971 22.579 1.00 93.94 86 SER A C 1
ATOM 601 O O . SER A 1 86 ? -10.033 -4.385 21.752 1.00 93.94 86 SER A O 1
ATOM 603 N N . TYR A 1 87 ? -12.145 -3.817 22.285 1.00 93.00 87 TYR A N 1
ATOM 604 C CA . TYR A 1 87 ? -12.685 -4.113 20.956 1.00 93.00 87 TYR A CA 1
ATOM 605 C C . TYR A 1 87 ? -12.173 -3.133 19.894 1.00 93.00 87 TYR A C 1
ATOM 607 O O . TYR A 1 87 ? -11.783 -3.573 18.815 1.00 93.00 87 TYR A O 1
ATOM 615 N N . ALA A 1 88 ? -12.076 -1.836 20.203 1.00 92.44 88 ALA A N 1
ATOM 616 C CA . ALA A 1 88 ? -11.509 -0.848 19.282 1.00 92.44 88 ALA A CA 1
ATOM 617 C C . ALA A 1 88 ? -10.031 -1.137 18.952 1.00 92.44 88 ALA A C 1
ATOM 619 O O . ALA A 1 88 ? -9.620 -1.073 17.793 1.00 92.44 88 ALA A O 1
ATOM 620 N N . ALA A 1 89 ? -9.227 -1.514 19.953 1.00 93.12 89 ALA A N 1
ATOM 621 C CA . ALA A 1 89 ? -7.834 -1.905 19.744 1.00 93.12 89 ALA A CA 1
ATOM 622 C C . ALA A 1 89 ? -7.707 -3.181 18.891 1.00 93.12 89 ALA A C 1
ATOM 624 O O . ALA A 1 89 ? -6.803 -3.289 18.054 1.00 93.12 89 ALA A O 1
ATOM 625 N N . ALA A 1 90 ? -8.622 -4.138 19.070 1.00 91.44 90 ALA A N 1
ATOM 626 C CA . ALA A 1 90 ? -8.677 -5.344 18.252 1.00 91.44 90 ALA A CA 1
ATOM 627 C C . ALA A 1 90 ? -9.035 -5.026 16.789 1.00 91.44 90 ALA A C 1
ATOM 629 O O . ALA A 1 90 ? -8.380 -5.538 15.882 1.00 91.44 90 ALA A O 1
ATOM 630 N N . GLU A 1 91 ? -10.015 -4.151 16.542 1.00 90.31 91 GLU A N 1
ATOM 631 C CA . GLU A 1 91 ? -10.371 -3.688 15.193 1.00 90.31 91 GLU A CA 1
ATOM 632 C C . GLU A 1 91 ? -9.200 -2.979 14.502 1.00 90.31 91 GLU A C 1
ATOM 634 O O . GLU A 1 91 ? -8.872 -3.315 13.364 1.00 90.31 91 GLU A O 1
ATOM 639 N N . ALA A 1 92 ? -8.512 -2.071 15.200 1.00 91.50 92 ALA A N 1
ATOM 640 C CA . ALA A 1 92 ? -7.336 -1.384 14.667 1.00 91.50 92 ALA A CA 1
ATOM 641 C C . ALA A 1 92 ? -6.206 -2.364 14.304 1.00 91.50 92 ALA A C 1
ATOM 643 O O . ALA A 1 92 ? -5.617 -2.271 13.227 1.00 91.50 92 ALA A O 1
ATOM 644 N N . THR A 1 93 ? -5.939 -3.342 15.175 1.00 93.38 93 THR A N 1
ATOM 645 C CA . THR A 1 93 ? -4.934 -4.388 14.927 1.00 93.38 93 THR A CA 1
ATOM 646 C C . THR A 1 93 ? -5.301 -5.241 13.714 1.00 93.38 93 THR A C 1
ATOM 648 O O . THR A 1 93 ? -4.460 -5.496 12.853 1.00 93.38 93 THR A O 1
ATOM 651 N N . ASN A 1 94 ? -6.565 -5.659 13.617 1.00 88.56 94 ASN A N 1
ATOM 652 C CA . ASN A 1 94 ? -7.051 -6.455 12.494 1.00 88.56 94 ASN A CA 1
ATOM 653 C C . ASN A 1 94 ? -6.998 -5.669 11.178 1.00 88.56 94 ASN A C 1
ATOM 655 O O . ASN A 1 94 ? -6.574 -6.229 10.171 1.00 88.56 94 ASN A O 1
ATOM 659 N N . SER A 1 95 ? -7.355 -4.381 11.186 1.00 90.88 95 SER A N 1
ATOM 660 C CA . SER A 1 95 ? -7.223 -3.504 10.016 1.00 90.88 95 SER A CA 1
ATOM 661 C C . SER A 1 95 ? -5.769 -3.411 9.557 1.00 90.88 95 SER A C 1
ATOM 663 O O . SER A 1 95 ? -5.481 -3.671 8.394 1.00 90.88 95 SER A O 1
ATOM 665 N N . ALA A 1 96 ? -4.835 -3.146 10.476 1.00 88.19 96 ALA A N 1
ATOM 666 C CA . ALA A 1 96 ? -3.411 -3.073 10.151 1.00 88.19 96 ALA A CA 1
ATOM 667 C C . ALA A 1 96 ? -2.873 -4.396 9.573 1.00 88.19 96 ALA A C 1
ATOM 669 O O . ALA A 1 96 ? -2.066 -4.396 8.642 1.00 88.19 96 ALA A O 1
ATOM 670 N N . LEU A 1 97 ? -3.340 -5.540 10.087 1.00 91.06 97 LEU A N 1
ATOM 671 C CA . LEU A 1 97 ? -2.990 -6.850 9.541 1.00 91.06 97 LEU A CA 1
ATOM 672 C C . LEU A 1 97 ? -3.581 -7.063 8.138 1.00 91.06 97 LEU A C 1
ATOM 674 O O . LEU A 1 97 ? -2.911 -7.617 7.263 1.00 91.06 97 LEU A O 1
ATOM 678 N N . MET A 1 98 ? -4.818 -6.625 7.897 1.00 90.75 98 MET A N 1
ATOM 679 C CA . MET A 1 98 ? -5.436 -6.684 6.570 1.00 90.75 98 MET A CA 1
ATOM 680 C C . MET A 1 98 ? -4.676 -5.822 5.557 1.00 90.75 98 MET A C 1
ATOM 682 O O . MET A 1 98 ? -4.398 -6.292 4.454 1.00 90.75 98 MET A O 1
ATOM 686 N N . ASP A 1 99 ? -4.243 -4.627 5.949 1.00 86.50 99 ASP A N 1
ATOM 687 C CA . ASP A 1 99 ? -3.431 -3.753 5.100 1.00 86.50 99 ASP A CA 1
ATOM 688 C C . ASP A 1 99 ? -2.068 -4.390 4.785 1.00 86.50 99 ASP A C 1
ATOM 690 O O . ASP A 1 99 ? -1.659 -4.469 3.622 1.00 86.50 99 ASP A O 1
ATOM 694 N N . ALA A 1 100 ? -1.390 -4.945 5.797 1.00 84.06 100 ALA A N 1
ATOM 695 C CA . ALA A 1 100 ? -0.109 -5.629 5.622 1.00 84.06 100 ALA A CA 1
ATOM 696 C C . ALA A 1 100 ? -0.224 -6.871 4.721 1.00 84.06 100 ALA A C 1
ATOM 698 O O . ALA A 1 100 ? 0.604 -7.086 3.832 1.00 84.06 100 ALA A O 1
ATOM 699 N N . THR A 1 101 ? -1.264 -7.687 4.909 1.00 91.00 101 THR A N 1
ATOM 700 C CA . THR A 1 101 ? -1.505 -8.870 4.066 1.00 91.00 101 THR A CA 1
ATOM 701 C C . THR A 1 101 ? -1.886 -8.488 2.639 1.00 91.00 101 THR A C 1
ATOM 703 O O . THR A 1 101 ? -1.431 -9.140 1.697 1.00 91.00 101 THR A O 1
ATOM 706 N N . GLY A 1 102 ? -2.648 -7.407 2.454 1.00 87.44 102 GLY A N 1
ATOM 707 C CA . GLY A 1 102 ? -2.939 -6.825 1.146 1.00 87.44 102 GLY A CA 1
ATOM 708 C C . GLY A 1 102 ? -1.672 -6.378 0.418 1.00 87.44 102 GLY A C 1
ATOM 709 O O . GLY A 1 102 ? -1.476 -6.733 -0.748 1.00 87.44 102 GLY A O 1
ATOM 710 N N . PHE A 1 103 ? -0.773 -5.680 1.118 1.00 83.81 103 PHE A N 1
ATOM 711 C CA . PHE A 1 103 ? 0.520 -5.266 0.576 1.00 83.81 103 PHE A CA 1
ATOM 712 C C . PHE A 1 103 ? 1.370 -6.469 0.151 1.00 83.81 103 PHE A C 1
ATOM 714 O O . PHE A 1 103 ? 1.811 -6.530 -0.995 1.00 83.81 103 PHE A O 1
ATOM 721 N N . ILE A 1 104 ? 1.545 -7.460 1.032 1.00 87.38 104 ILE A N 1
ATOM 722 C CA . ILE A 1 104 ? 2.310 -8.682 0.733 1.00 87.38 104 ILE A CA 1
ATOM 723 C C . ILE A 1 104 ? 1.721 -9.402 -0.480 1.00 87.38 104 ILE A C 1
ATOM 725 O O . ILE A 1 104 ? 2.445 -9.744 -1.414 1.00 87.38 104 ILE A O 1
ATOM 729 N N . ARG A 1 105 ? 0.397 -9.594 -0.508 1.00 90.44 105 ARG A N 1
ATOM 730 C CA . ARG A 1 105 ? -0.280 -10.247 -1.632 1.00 90.44 105 ARG A CA 1
ATOM 731 C C . ARG A 1 105 ? -0.010 -9.515 -2.941 1.00 90.44 105 ARG A C 1
ATOM 733 O O . ARG A 1 105 ? 0.257 -10.171 -3.940 1.00 90.44 105 ARG A O 1
ATOM 740 N N . ARG A 1 106 ? -0.056 -8.181 -2.941 1.00 90.19 106 ARG A N 1
ATOM 741 C CA . ARG A 1 106 ? 0.259 -7.376 -4.124 1.00 90.19 106 ARG A CA 1
ATOM 742 C C . ARG A 1 106 ? 1.691 -7.608 -4.599 1.00 90.19 106 ARG A C 1
ATOM 744 O O . ARG A 1 106 ? 1.855 -7.816 -5.795 1.00 90.19 106 ARG A O 1
ATOM 751 N N . GLN A 1 107 ? 2.680 -7.627 -3.698 1.00 91.50 107 GLN A N 1
ATOM 752 C CA . GLN A 1 107 ? 4.092 -7.843 -4.059 1.00 91.50 107 GLN A CA 1
ATOM 753 C C . GLN A 1 107 ? 4.329 -9.172 -4.776 1.00 91.50 107 GLN A C 1
ATOM 755 O O . GLN A 1 107 ? 5.131 -9.242 -5.699 1.00 91.50 107 GLN A O 1
ATOM 760 N N . PHE A 1 108 ? 3.606 -10.224 -4.390 1.00 92.62 108 PHE A N 1
ATOM 761 C CA . PHE A 1 108 ? 3.756 -11.536 -5.021 1.00 92.62 108 PHE A CA 1
ATOM 762 C C . PHE A 1 108 ? 2.788 -11.786 -6.184 1.00 92.62 108 PHE A C 1
AT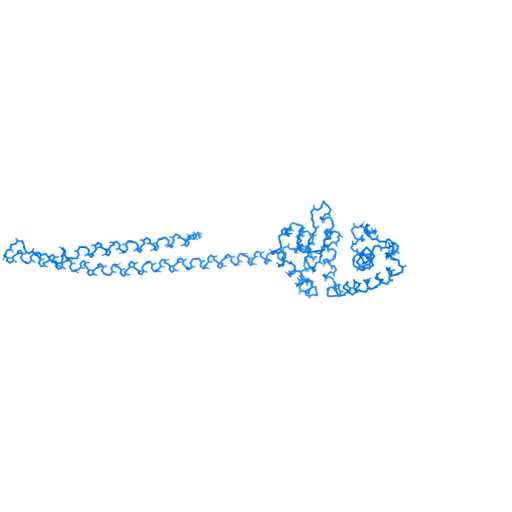OM 764 O O . PHE A 1 108 ? 3.005 -12.713 -6.957 1.00 92.62 108 PHE A O 1
ATOM 771 N N . ALA A 1 109 ? 1.747 -10.963 -6.349 1.00 93.81 109 ALA A N 1
ATOM 772 C CA . ALA A 1 109 ? 0.743 -11.129 -7.404 1.00 93.81 109 ALA A CA 1
ATOM 773 C C . ALA A 1 109 ? 1.274 -10.869 -8.823 1.00 93.81 109 ALA A C 1
ATOM 775 O O . ALA A 1 109 ? 0.591 -11.201 -9.787 1.00 93.81 109 ALA A O 1
ATOM 776 N N . ILE A 1 110 ? 2.463 -10.277 -8.957 1.00 95.88 110 ILE A N 1
ATOM 777 C CA . ILE A 1 110 ? 3.118 -10.082 -10.255 1.00 95.88 110 ILE A CA 1
ATOM 778 C C . ILE A 1 110 ? 3.774 -11.367 -10.780 1.00 95.88 110 ILE A C 1
ATOM 780 O O . ILE A 1 110 ? 4.107 -11.444 -11.953 1.00 95.88 110 ILE A O 1
ATOM 784 N N . TYR A 1 111 ? 3.983 -12.387 -9.946 1.00 96.50 111 TYR A N 1
ATOM 785 C CA . TYR A 1 111 ? 4.622 -13.627 -10.385 1.00 96.50 111 TYR A CA 1
ATOM 786 C C . TYR A 1 111 ? 3.568 -14.676 -10.743 1.00 96.50 111 TYR A C 1
ATOM 788 O O . TYR A 1 111 ? 2.757 -15.072 -9.903 1.00 96.50 111 TYR A O 1
ATOM 796 N N . ASP A 1 112 ? 3.617 -15.185 -11.973 1.00 95.19 112 ASP A N 1
ATOM 797 C CA . ASP A 1 112 ? 2.835 -16.355 -12.367 1.00 95.19 112 ASP A CA 1
ATOM 798 C C . ASP A 1 112 ? 3.554 -17.644 -11.950 1.00 95.19 112 ASP A C 1
ATOM 800 O O . ASP A 1 112 ? 4.420 -18.160 -12.655 1.00 95.19 112 ASP A O 1
ATOM 804 N N . PHE A 1 113 ? 3.188 -18.184 -10.788 1.00 95.44 113 PHE A N 1
ATOM 805 C CA . PHE A 1 113 ? 3.782 -19.416 -10.261 1.00 95.44 113 PHE A CA 1
ATOM 806 C C . PHE A 1 113 ? 3.337 -20.698 -10.978 1.00 95.44 113 PHE A C 1
ATOM 808 O O . PHE A 1 113 ? 3.832 -21.776 -10.632 1.00 95.44 113 PHE A O 1
ATOM 815 N N . SER A 1 114 ? 2.430 -20.607 -11.958 1.00 96.31 114 SER A N 1
ATOM 816 C CA . SER A 1 114 ? 2.117 -21.726 -12.851 1.00 96.31 114 SER A CA 1
ATOM 817 C C . SER A 1 114 ? 3.149 -21.889 -13.979 1.00 96.31 114 SER A C 1
ATOM 819 O O . SER A 1 114 ? 3.266 -22.980 -14.538 1.00 96.31 114 SER A O 1
ATOM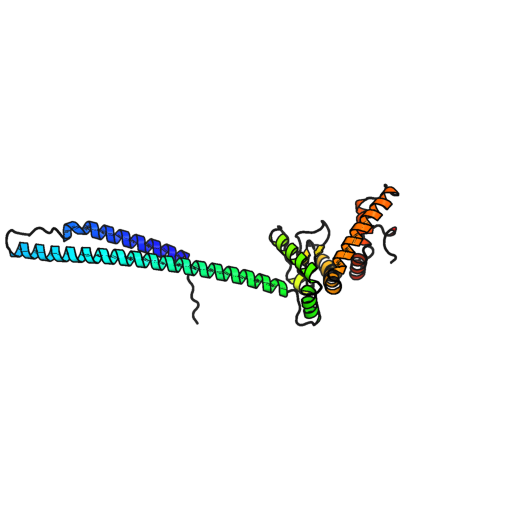 821 N N . ASP A 1 115 ? 3.957 -20.854 -14.246 1.00 95.62 115 ASP A N 1
ATOM 822 C CA . ASP A 1 115 ? 5.061 -20.852 -15.210 1.00 95.62 115 ASP A CA 1
ATOM 823 C C . ASP A 1 115 ? 6.425 -20.856 -14.471 1.00 95.62 115 ASP A C 1
ATOM 825 O O . ASP A 1 115 ? 6.644 -20.063 -13.546 1.00 95.62 115 ASP A O 1
ATOM 829 N N . PRO A 1 116 ? 7.403 -21.701 -14.863 1.00 96.81 116 PRO A N 1
ATOM 830 C CA . PRO A 1 116 ? 8.775 -21.631 -14.348 1.00 96.81 116 PRO A CA 1
ATOM 831 C C . PRO A 1 116 ? 9.416 -20.233 -14.410 1.00 96.81 116 PRO A C 1
ATOM 833 O O . PRO A 1 116 ? 10.260 -19.904 -13.574 1.00 96.81 116 PRO A O 1
ATOM 836 N N . ARG A 1 117 ? 9.017 -19.390 -15.369 1.00 95.50 117 ARG A N 1
ATOM 837 C CA . ARG A 1 117 ? 9.468 -17.998 -15.490 1.00 95.50 117 ARG A CA 1
ATOM 838 C C . ARG A 1 117 ? 9.047 -17.149 -14.297 1.00 95.50 117 ARG A C 1
ATOM 840 O O . ARG A 1 117 ? 9.833 -16.300 -13.889 1.00 95.50 117 ARG A O 1
ATOM 847 N N . GLY A 1 118 ? 7.869 -17.379 -13.713 1.00 96.62 118 GLY A N 1
ATOM 848 C CA . GLY A 1 118 ? 7.434 -16.661 -12.513 1.00 96.62 118 GLY A CA 1
ATOM 849 C C . GLY A 1 118 ? 8.293 -17.007 -11.298 1.00 96.62 118 GLY A C 1
ATOM 850 O O . GLY A 1 118 ? 8.707 -16.117 -10.558 1.00 96.62 118 GLY A O 1
ATOM 851 N N . TRP A 1 119 ? 8.665 -18.282 -11.148 1.00 97.19 119 TRP A N 1
ATOM 852 C CA . TRP A 1 119 ? 9.628 -18.711 -10.126 1.00 97.19 119 TRP A CA 1
ATOM 853 C C . TRP A 1 119 ? 11.019 -18.111 -10.346 1.00 97.19 119 TRP A C 1
ATOM 855 O O . TRP A 1 119 ? 11.639 -17.638 -9.394 1.00 97.19 119 TRP A O 1
ATOM 865 N N . ALA A 1 120 ? 11.504 -18.089 -11.589 1.00 97.19 120 ALA A N 1
ATOM 866 C CA . ALA A 1 120 ? 12.785 -17.470 -11.919 1.00 97.19 120 ALA A CA 1
ATOM 867 C C . ALA A 1 120 ? 12.775 -15.957 -11.644 1.00 97.19 120 ALA A C 1
ATOM 869 O O . ALA A 1 120 ? 13.712 -15.449 -11.034 1.00 97.19 120 ALA A O 1
ATOM 870 N N . ALA A 1 121 ? 11.707 -15.257 -12.039 1.00 97.38 121 ALA A N 1
ATOM 871 C CA . ALA A 1 121 ? 11.515 -13.836 -11.768 1.00 97.38 121 ALA A CA 1
ATOM 872 C C . ALA A 1 121 ? 11.561 -13.543 -10.264 1.00 97.38 121 ALA A C 1
ATOM 874 O O . ALA A 1 121 ? 12.327 -12.678 -9.849 1.00 97.38 121 ALA A O 1
ATOM 875 N N . LEU A 1 122 ? 10.835 -14.324 -9.453 1.00 96.75 122 LEU A N 1
ATOM 876 C CA . LEU A 1 122 ? 10.872 -14.216 -7.996 1.00 96.75 122 LEU A CA 1
ATOM 877 C C . LEU A 1 122 ? 12.300 -14.390 -7.459 1.00 96.75 122 LEU A C 1
ATOM 879 O O . LEU A 1 122 ? 12.802 -13.546 -6.723 1.00 96.75 122 LEU A O 1
ATOM 883 N N . ILE A 1 123 ? 12.967 -15.492 -7.809 1.00 97.19 123 ILE A N 1
ATOM 884 C CA . ILE A 1 123 ? 14.305 -15.790 -7.283 1.00 97.19 123 ILE A CA 1
ATOM 885 C C . ILE A 1 123 ? 15.282 -14.673 -7.653 1.00 97.19 123 ILE A C 1
ATOM 887 O O . ILE A 1 123 ? 16.043 -14.228 -6.796 1.00 97.19 123 ILE A O 1
ATOM 891 N N . LEU A 1 124 ? 15.252 -14.197 -8.898 1.00 97.44 124 LEU A N 1
ATOM 892 C CA . LEU A 1 124 ? 16.133 -13.130 -9.362 1.00 97.44 124 LEU A CA 1
ATOM 893 C C . LEU A 1 124 ? 15.836 -11.806 -8.651 1.00 97.44 124 LEU A C 1
ATOM 895 O O . LEU A 1 124 ? 16.774 -11.192 -8.144 1.00 97.44 124 LEU A O 1
ATOM 899 N N . ASP A 1 125 ? 14.566 -11.411 -8.523 1.00 97.06 125 ASP A N 1
ATOM 900 C CA . ASP A 1 125 ? 14.163 -10.167 -7.853 1.00 97.06 125 ASP A CA 1
ATOM 901 C C . ASP A 1 125 ? 14.596 -10.124 -6.376 1.00 97.06 125 ASP A C 1
ATOM 903 O O . ASP A 1 125 ? 14.864 -9.039 -5.865 1.00 97.06 125 ASP A O 1
ATOM 907 N N . TYR A 1 126 ? 14.720 -11.268 -5.693 1.00 94.56 126 TYR A N 1
ATOM 908 C CA . TYR A 1 126 ? 15.106 -11.339 -4.272 1.00 94.56 126 TYR A CA 1
ATOM 909 C C . TYR A 1 126 ? 16.519 -11.885 -4.010 1.00 94.56 126 TYR A C 1
ATOM 911 O O . TYR A 1 126 ? 16.886 -12.105 -2.855 1.00 94.56 126 TYR A O 1
ATOM 919 N N . THR A 1 127 ? 17.339 -12.080 -5.046 1.00 95.25 127 THR A N 1
ATOM 920 C CA . THR A 1 127 ? 18.752 -12.467 -4.888 1.00 95.25 127 THR A CA 1
ATOM 921 C C . THR A 1 127 ? 19.665 -11.476 -5.594 1.00 95.25 127 THR A C 1
ATOM 923 O O . THR A 1 127 ? 20.139 -10.514 -4.996 1.00 95.25 127 THR A O 1
ATOM 926 N N . TRP A 1 128 ? 19.900 -11.693 -6.880 1.00 94.00 128 TRP A N 1
ATOM 927 C CA . TRP A 1 128 ? 20.811 -10.912 -7.697 1.00 94.00 128 TRP A CA 1
ATOM 928 C C . TRP A 1 128 ? 20.216 -9.556 -8.090 1.00 94.00 128 TRP A C 1
ATOM 930 O O . TRP A 1 128 ? 20.872 -8.531 -7.944 1.00 94.00 128 TRP A O 1
ATOM 940 N N . GLY A 1 129 ? 18.949 -9.524 -8.501 1.00 94.81 129 GLY A N 1
ATOM 941 C CA . GLY A 1 129 ? 18.200 -8.309 -8.833 1.00 94.81 129 GLY A CA 1
ATOM 942 C C . GLY A 1 129 ? 17.723 -7.502 -7.620 1.00 94.81 129 GLY A C 1
ATOM 943 O O . GLY A 1 129 ? 17.118 -6.445 -7.803 1.00 94.81 129 GLY A O 1
ATOM 944 N N . ALA A 1 130 ? 18.017 -7.955 -6.393 1.00 94.44 130 ALA A N 1
ATOM 945 C CA . ALA A 1 130 ? 17.511 -7.369 -5.151 1.00 94.44 130 ALA A CA 1
ATOM 946 C C . ALA A 1 130 ? 17.754 -5.857 -5.002 1.00 94.44 130 ALA A C 1
ATOM 948 O O . ALA A 1 130 ? 16.836 -5.169 -4.553 1.00 94.44 130 ALA A O 1
ATOM 949 N N . PRO A 1 131 ? 18.908 -5.285 -5.404 1.00 94.25 131 PRO A N 1
ATOM 950 C CA . PRO A 1 131 ? 19.084 -3.833 -5.364 1.00 94.25 131 PRO A CA 1
ATOM 951 C C . PRO A 1 131 ? 18.088 -3.074 -6.252 1.00 94.25 131 PRO A C 1
ATOM 953 O O . PRO A 1 131 ? 17.559 -2.048 -5.833 1.00 94.25 131 PRO A O 1
ATOM 956 N N . GLY A 1 132 ? 17.774 -3.598 -7.442 1.00 94.31 132 GLY A N 1
ATOM 957 C CA . GLY A 1 132 ? 16.756 -3.025 -8.325 1.00 94.31 132 GLY A CA 1
ATOM 958 C C . GLY A 1 132 ? 15.356 -3.136 -7.725 1.00 94.31 132 GLY A C 1
ATOM 959 O O . GLY A 1 132 ? 14.614 -2.159 -7.707 1.00 94.31 132 GLY A O 1
ATOM 960 N N . THR A 1 133 ? 15.015 -4.290 -7.148 1.00 94.50 133 THR A N 1
ATOM 961 C CA . THR A 1 133 ? 13.746 -4.495 -6.426 1.00 94.50 133 THR A CA 1
ATOM 962 C C . THR A 1 133 ? 13.605 -3.543 -5.235 1.00 94.50 133 THR A C 1
ATOM 964 O O . THR A 1 133 ? 12.533 -2.984 -5.010 1.00 94.50 133 THR A O 1
ATOM 967 N N . ALA A 1 134 ? 14.690 -3.293 -4.494 1.00 94.06 134 ALA A N 1
ATOM 968 C CA . ALA A 1 134 ? 14.708 -2.338 -3.388 1.00 94.06 134 ALA A CA 1
ATOM 969 C C . ALA A 1 134 ? 14.436 -0.900 -3.857 1.00 94.06 134 ALA A C 1
ATOM 971 O O . ALA A 1 134 ? 13.660 -0.185 -3.221 1.00 94.06 134 ALA A O 1
ATOM 972 N N . LEU A 1 135 ? 15.015 -0.492 -4.993 1.00 93.44 135 LEU A N 1
ATOM 973 C CA . LEU A 1 135 ? 14.670 0.779 -5.636 1.00 93.44 135 LEU A CA 1
ATOM 974 C C . LEU A 1 135 ? 13.196 0.803 -6.054 1.00 93.44 135 LEU A C 1
ATOM 976 O O . LEU A 1 135 ? 12.504 1.781 -5.777 1.00 93.44 135 LEU A O 1
ATOM 980 N N . GLY A 1 136 ? 12.702 -0.294 -6.632 1.00 94.69 136 GLY A N 1
ATOM 981 C CA . GLY A 1 136 ? 11.295 -0.489 -6.963 1.00 94.69 136 GLY A CA 1
ATOM 982 C C . GLY A 1 136 ? 10.368 -0.241 -5.769 1.00 94.69 136 GLY A C 1
ATOM 983 O O . GLY A 1 136 ? 9.425 0.538 -5.883 1.00 94.69 136 GLY A O 1
ATOM 984 N N . TYR A 1 137 ? 10.654 -0.805 -4.591 1.00 93.12 137 TYR A N 1
ATOM 985 C CA . TYR A 1 137 ? 9.873 -0.511 -3.379 1.00 93.12 137 TYR A CA 1
ATOM 986 C C . TYR A 1 137 ? 9.863 0.976 -3.023 1.00 93.12 137 TYR A C 1
ATOM 988 O O . TYR A 1 137 ? 8.816 1.504 -2.654 1.00 93.12 137 TYR A O 1
ATOM 996 N N . GLY A 1 138 ? 11.001 1.662 -3.163 1.00 93.75 138 GLY A N 1
ATOM 997 C CA . GLY A 1 138 ? 11.072 3.111 -2.984 1.00 93.75 138 GLY A CA 1
ATOM 998 C C . GLY A 1 138 ? 10.120 3.851 -3.927 1.00 93.75 138 GLY A C 1
ATOM 999 O O . GLY A 1 138 ? 9.359 4.707 -3.483 1.00 93.75 138 GLY A O 1
ATOM 1000 N N . VAL A 1 139 ? 10.096 3.464 -5.206 1.00 95.06 139 VAL A N 1
ATOM 1001 C CA . VAL A 1 139 ? 9.168 4.018 -6.205 1.00 95.06 139 VAL A CA 1
ATOM 1002 C C . VAL A 1 139 ? 7.715 3.735 -5.842 1.00 95.06 139 VAL A C 1
ATOM 1004 O O . VAL A 1 139 ? 6.894 4.644 -5.914 1.00 95.06 139 VAL A O 1
ATOM 1007 N N . GLN A 1 140 ? 7.391 2.515 -5.403 1.00 94.00 140 GLN A N 1
ATOM 1008 C CA . GLN A 1 140 ? 6.038 2.177 -4.957 1.00 94.00 140 GLN A CA 1
ATOM 1009 C C . GLN A 1 140 ? 5.598 3.078 -3.804 1.00 94.00 140 GLN A C 1
ATOM 1011 O O . GLN A 1 140 ? 4.534 3.681 -3.893 1.00 94.00 140 GLN A O 1
ATOM 1016 N N . ILE A 1 141 ? 6.436 3.227 -2.770 1.00 91.94 141 ILE A N 1
ATOM 1017 C CA . ILE A 1 141 ? 6.159 4.085 -1.610 1.00 91.94 141 ILE A CA 1
ATOM 1018 C C . ILE A 1 141 ? 5.907 5.523 -2.061 1.00 91.94 141 ILE A C 1
ATOM 1020 O O . ILE A 1 141 ? 4.904 6.112 -1.673 1.00 91.94 141 ILE A O 1
ATOM 1024 N N . VAL A 1 142 ? 6.774 6.087 -2.904 1.00 94.31 142 VAL A N 1
ATOM 1025 C CA . VAL A 1 142 ? 6.587 7.456 -3.408 1.00 94.31 142 VAL A CA 1
ATOM 1026 C C . VAL A 1 142 ? 5.301 7.569 -4.234 1.00 94.31 142 VAL A C 1
ATOM 1028 O O . VAL A 1 142 ? 4.565 8.546 -4.090 1.00 94.31 142 VAL A O 1
ATOM 1031 N N . ASN A 1 143 ? 4.986 6.566 -5.054 1.00 94.44 143 ASN A N 1
ATOM 1032 C CA . ASN A 1 143 ? 3.770 6.546 -5.861 1.00 94.44 143 ASN A CA 1
ATOM 1033 C C . ASN A 1 143 ? 2.489 6.443 -5.024 1.00 94.44 143 ASN A C 1
ATOM 1035 O O . ASN A 1 143 ? 1.488 7.024 -5.439 1.00 94.44 143 ASN A O 1
ATOM 1039 N N . GLU A 1 144 ? 2.511 5.787 -3.857 1.00 89.44 144 GLU A N 1
ATOM 1040 C CA . GLU A 1 144 ? 1.363 5.780 -2.930 1.00 89.44 144 GLU A CA 1
ATOM 1041 C C . GLU A 1 144 ? 1.008 7.194 -2.441 1.00 89.44 144 GLU A C 1
ATOM 1043 O O . GLU A 1 144 ? -0.160 7.503 -2.215 1.00 89.44 144 GLU A O 1
ATOM 1048 N N . PHE A 1 145 ? 2.001 8.082 -2.324 1.00 90.75 145 PHE A N 1
ATOM 1049 C CA . PHE A 1 145 ? 1.794 9.483 -1.937 1.00 90.75 145 PHE A CA 1
ATOM 1050 C C . PHE A 1 145 ? 1.689 10.438 -3.129 1.00 90.75 145 PHE A C 1
ATOM 1052 O O . PHE A 1 145 ? 1.438 11.631 -2.946 1.00 90.75 145 PHE A O 1
ATOM 1059 N N . THR A 1 146 ? 1.877 9.938 -4.349 1.00 91.94 146 THR A N 1
ATOM 1060 C CA . THR A 1 146 ? 1.813 10.749 -5.564 1.00 91.94 146 THR A CA 1
ATOM 1061 C C . THR A 1 146 ? 0.393 10.698 -6.137 1.00 91.94 146 THR A C 1
ATOM 1063 O O . THR A 1 146 ? -0.107 9.614 -6.453 1.00 91.94 146 THR A O 1
ATOM 1066 N N . PRO A 1 147 ? -0.290 11.847 -6.298 1.00 90.81 147 PRO A N 1
ATOM 1067 C CA . PRO A 1 147 ? -1.619 11.877 -6.894 1.00 90.81 147 PRO A CA 1
ATOM 1068 C C . PRO A 1 147 ? -1.620 11.297 -8.311 1.00 90.81 147 PRO A C 1
ATOM 1070 O O . PRO A 1 147 ? -0.713 11.553 -9.099 1.00 90.81 147 PRO A O 1
ATOM 1073 N N . ASN A 1 148 ? -2.685 10.574 -8.661 1.00 88.75 148 ASN A N 1
ATOM 1074 C CA . ASN A 1 148 ? -2.908 10.002 -9.995 1.00 88.75 148 ASN A CA 1
ATOM 1075 C C . ASN A 1 148 ? -1.881 8.943 -10.448 1.00 88.75 148 ASN A C 1
ATOM 1077 O O . ASN A 1 148 ? -1.824 8.637 -11.642 1.00 88.75 148 ASN A O 1
ATOM 1081 N N . SER A 1 149 ? -1.109 8.342 -9.531 1.00 93.06 149 SER A N 1
ATOM 1082 C CA . SER A 1 149 ? -0.196 7.240 -9.876 1.00 93.06 149 SER A CA 1
ATOM 1083 C C . SER A 1 149 ? -0.915 6.025 -10.459 1.00 93.06 149 SER A C 1
ATOM 1085 O O . SER A 1 149 ? -0.406 5.408 -11.385 1.00 93.06 149 SER A O 1
ATOM 1087 N N . ASN A 1 150 ? -2.112 5.706 -9.953 1.00 94.69 150 ASN A N 1
ATOM 1088 C CA . ASN A 1 150 ? -3.030 4.696 -10.493 1.00 94.69 150 ASN A CA 1
ATOM 1089 C C . ASN A 1 150 ? -2.351 3.357 -10.845 1.00 94.69 150 ASN A C 1
ATOM 1091 O O . ASN A 1 150 ? -1.973 3.105 -11.992 1.00 94.69 150 ASN A O 1
ATOM 1095 N N . TYR A 1 151 ? -2.215 2.485 -9.843 1.00 95.06 151 TYR A N 1
ATOM 1096 C CA . TYR A 1 151 ? -1.725 1.120 -10.034 1.00 95.06 151 TYR A CA 1
ATOM 1097 C C . TYR A 1 151 ? -2.663 0.300 -10.931 1.00 95.06 151 TYR A C 1
ATOM 1099 O O . TYR A 1 151 ? -3.874 0.287 -10.713 1.00 95.06 151 TYR A O 1
ATOM 1107 N N . ASP A 1 152 ? -2.103 -0.420 -11.902 1.00 96.12 152 ASP A N 1
ATOM 1108 C CA . ASP A 1 152 ? -2.841 -1.286 -12.821 1.00 96.12 152 ASP A CA 1
ATOM 1109 C C . ASP A 1 152 ? -2.583 -2.765 -12.488 1.00 96.12 152 ASP A C 1
ATOM 1111 O O . ASP A 1 152 ? -1.579 -3.329 -12.933 1.00 96.12 152 ASP A O 1
ATOM 1115 N N . PRO A 1 153 ? -3.452 -3.429 -11.704 1.00 93.94 153 PRO A N 1
ATOM 1116 C CA . PRO A 1 153 ? -3.218 -4.805 -11.271 1.00 93.94 153 PRO A CA 1
ATOM 1117 C C . PRO A 1 153 ? -3.269 -5.817 -12.421 1.00 93.94 153 PRO A C 1
ATOM 1119 O O . PRO A 1 153 ? -2.562 -6.821 -12.367 1.00 93.94 153 PRO A O 1
ATOM 1122 N N . ALA A 1 154 ? -4.079 -5.567 -13.454 1.00 93.94 154 ALA A N 1
ATOM 1123 C CA . ALA A 1 154 ? -4.230 -6.486 -14.577 1.00 93.94 154 ALA A CA 1
ATOM 1124 C C . ALA A 1 154 ? -2.979 -6.470 -15.458 1.00 93.94 154 ALA A C 1
ATOM 1126 O O . ALA A 1 154 ? -2.422 -7.524 -15.766 1.00 93.94 154 ALA A O 1
ATOM 1127 N N . LEU A 1 155 ? -2.498 -5.273 -15.804 1.00 96.25 155 LEU A N 1
ATOM 1128 C CA . LEU A 1 155 ? -1.265 -5.135 -16.567 1.00 96.25 155 LEU A CA 1
ATOM 1129 C C . LEU A 1 155 ? -0.043 -5.555 -15.741 1.00 96.25 155 LEU A C 1
ATOM 1131 O O . LEU A 1 155 ? 0.873 -6.148 -16.297 1.00 96.25 155 LEU A O 1
ATOM 1135 N N . SER A 1 156 ? -0.059 -5.333 -14.422 1.00 97.00 156 SER A N 1
ATOM 1136 C CA . SER A 1 156 ? 1.014 -5.787 -13.528 1.00 97.00 156 SER A CA 1
A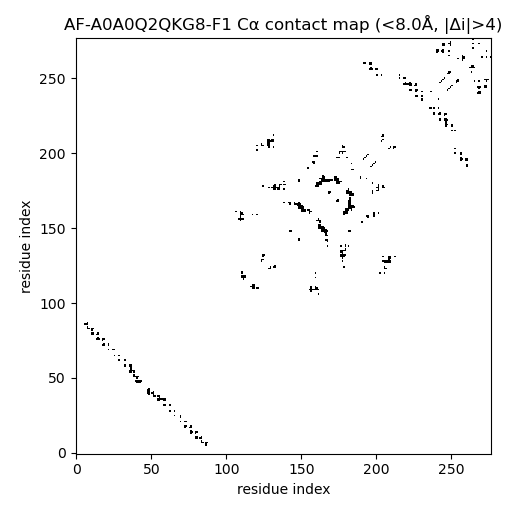TOM 1137 C C . SER A 1 156 ? 1.167 -7.309 -13.513 1.00 97.00 156 SER A C 1
ATOM 1139 O O . SER A 1 156 ? 2.275 -7.829 -13.635 1.00 97.00 156 SER A O 1
ATOM 1141 N N . ALA A 1 157 ? 0.048 -8.034 -13.403 1.00 93.31 157 ALA A N 1
ATOM 1142 C CA . ALA A 1 157 ? 0.044 -9.494 -13.458 1.00 93.31 157 ALA A CA 1
ATOM 1143 C C . ALA A 1 157 ? 0.515 -10.016 -14.825 1.00 93.31 157 ALA A C 1
ATOM 1145 O O . ALA A 1 157 ? 1.234 -11.006 -14.890 1.00 93.31 157 ALA A O 1
ATOM 1146 N N . LEU A 1 158 ? 0.143 -9.332 -15.913 1.00 94.19 158 LEU A N 1
ATOM 1147 C CA . LEU A 1 158 ? 0.523 -9.726 -17.270 1.00 94.19 158 LEU A CA 1
ATOM 1148 C C . LEU A 1 158 ? 2.001 -9.447 -17.585 1.00 94.19 158 LEU A C 1
ATOM 1150 O O . LEU A 1 158 ? 2.666 -10.276 -18.199 1.00 94.19 158 LEU A O 1
ATOM 1154 N N . ALA A 1 159 ? 2.516 -8.284 -17.182 1.00 94.62 159 ALA A N 1
ATOM 1155 C CA . ALA A 1 159 ? 3.897 -7.878 -17.441 1.00 94.62 159 ALA A CA 1
ATOM 1156 C C . ALA A 1 159 ? 4.902 -8.538 -16.485 1.00 94.62 159 ALA A C 1
ATOM 1158 O O . ALA A 1 159 ? 6.107 -8.555 -16.741 1.00 94.62 159 ALA A O 1
ATOM 1159 N N . GLY A 1 160 ? 4.411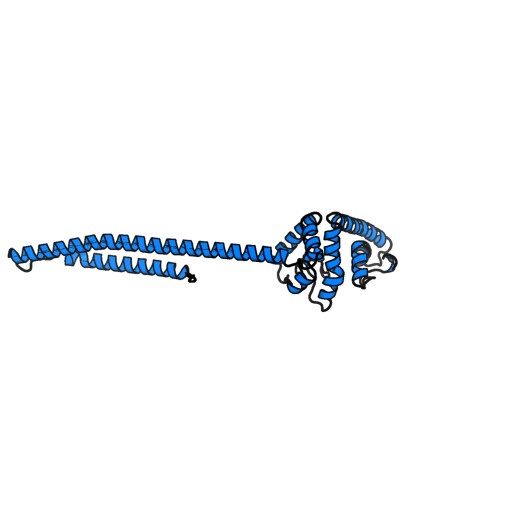 -9.062 -15.363 1.00 95.19 160 GLY A N 1
ATOM 1160 C CA . GLY A 1 160 ? 5.238 -9.584 -14.295 1.00 95.19 160 GLY A CA 1
ATOM 1161 C C . GLY A 1 160 ? 6.053 -8.503 -13.593 1.00 95.19 160 GLY A C 1
ATOM 1162 O O . GLY A 1 160 ? 7.212 -8.739 -13.255 1.00 95.19 160 GLY A O 1
ATOM 1163 N N . SER A 1 161 ? 5.475 -7.316 -13.411 1.00 96.69 161 SER A N 1
ATOM 1164 C CA . SER A 1 161 ? 6.071 -6.162 -12.727 1.00 96.69 161 SER A CA 1
ATOM 1165 C C . SER A 1 161 ? 4.974 -5.285 -12.121 1.00 96.69 161 SER A C 1
ATOM 1167 O O . SER A 1 161 ? 3.809 -5.409 -12.481 1.00 96.69 161 SER A O 1
ATOM 1169 N N . HIS A 1 162 ? 5.299 -4.401 -11.183 1.00 97.62 162 HIS A N 1
ATOM 1170 C CA . HIS A 1 162 ? 4.326 -3.450 -10.647 1.00 97.62 162 HIS A CA 1
ATOM 1171 C C . HIS A 1 162 ? 4.163 -2.265 -11.590 1.00 97.62 162 HIS A C 1
ATOM 1173 O O . HIS A 1 162 ? 5.082 -1.468 -11.741 1.00 97.62 162 HIS A O 1
ATOM 1179 N N . VAL A 1 163 ? 2.985 -2.113 -12.181 1.00 97.38 163 VAL A N 1
ATOM 1180 C CA . VAL A 1 163 ? 2.725 -1.098 -13.202 1.00 97.38 163 VAL A CA 1
ATOM 1181 C C . VAL A 1 163 ? 1.837 0.012 -12.652 1.00 97.38 163 VAL A C 1
ATOM 1183 O O . VAL A 1 163 ? 0.729 -0.233 -12.174 1.00 97.38 163 VAL A O 1
ATOM 1186 N N . TYR A 1 164 ? 2.310 1.249 -12.761 1.00 97.12 164 TYR A N 1
ATOM 1187 C CA . TYR A 1 164 ? 1.569 2.467 -12.449 1.00 97.12 164 TYR A CA 1
ATOM 1188 C C . TYR A 1 164 ? 1.354 3.283 -13.726 1.00 97.12 164 TYR A C 1
ATOM 1190 O O . TYR A 1 164 ? 2.287 3.548 -14.489 1.00 97.12 164 TYR A O 1
ATOM 1198 N N . ARG A 1 165 ? 0.102 3.677 -13.976 1.00 95.44 165 ARG A N 1
ATOM 1199 C CA . ARG A 1 165 ? -0.282 4.452 -15.167 1.00 95.44 165 ARG A CA 1
ATOM 1200 C C . ARG A 1 165 ? 0.186 5.904 -15.094 1.00 95.44 165 ARG A C 1
ATOM 1202 O O . ARG A 1 165 ? 0.444 6.511 -16.125 1.00 95.44 165 ARG A O 1
ATOM 1209 N N . GLY A 1 166 ? 0.298 6.461 -13.898 1.00 94.06 166 GLY A N 1
ATOM 1210 C CA . GLY A 1 166 ? 0.962 7.731 -13.616 1.00 94.06 166 GLY A CA 1
ATOM 1211 C C . GLY A 1 166 ? 2.084 7.529 -12.600 1.00 94.06 166 GLY A C 1
ATOM 1212 O O . GLY A 1 166 ? 2.593 6.421 -12.444 1.00 94.06 166 GLY A O 1
ATOM 1213 N N . GLY A 1 167 ? 2.432 8.585 -11.873 1.00 93.06 167 GLY A N 1
ATOM 1214 C CA . GLY A 1 167 ? 3.405 8.530 -10.783 1.00 93.06 167 GLY A CA 1
ATOM 1215 C C . GLY A 1 167 ? 4.725 9.182 -11.162 1.00 93.06 167 GLY A C 1
ATOM 1216 O O . GLY A 1 167 ? 4.793 9.981 -12.096 1.00 93.06 167 GLY A O 1
ATOM 1217 N N . ILE A 1 168 ? 5.780 8.866 -10.419 1.00 91.31 168 ILE A N 1
ATOM 1218 C CA . ILE A 1 168 ? 7.102 9.437 -10.679 1.00 91.31 168 ILE A CA 1
ATOM 1219 C C . ILE A 1 168 ? 7.706 8.862 -11.961 1.00 91.31 168 ILE A C 1
ATOM 1221 O O . ILE A 1 168 ? 7.570 7.675 -12.246 1.00 91.31 168 ILE A O 1
ATOM 1225 N N . GLY A 1 169 ? 8.384 9.699 -12.735 1.00 86.00 169 GLY A N 1
ATOM 1226 C CA . GLY A 1 169 ? 9.002 9.305 -13.995 1.00 86.00 169 GLY A CA 1
ATOM 1227 C C . GLY A 1 169 ? 9.407 10.522 -14.813 1.00 86.00 169 GLY A C 1
ATOM 1228 O O . GLY A 1 169 ? 9.154 11.666 -14.422 1.00 86.00 169 GLY A O 1
ATOM 1229 N N . LEU A 1 170 ? 10.052 10.276 -15.948 1.00 81.06 170 LEU A N 1
ATOM 1230 C CA . LEU A 1 170 ? 10.383 11.335 -16.896 1.00 81.06 170 LEU A CA 1
ATOM 1231 C C . LEU A 1 170 ? 9.134 11.724 -17.692 1.00 81.06 170 LEU A C 1
ATOM 1233 O O . LEU A 1 170 ? 8.417 10.868 -18.203 1.00 81.06 170 LEU A O 1
ATOM 1237 N N . SER A 1 171 ? 8.869 13.027 -17.815 1.00 77.50 171 SER A N 1
ATOM 1238 C CA . SER A 1 171 ? 7.704 13.518 -18.558 1.00 77.50 171 SER A CA 1
ATOM 1239 C C . SER A 1 171 ? 7.710 12.988 -19.995 1.00 77.50 171 SER A C 1
ATOM 1241 O O . SER A 1 171 ? 8.685 13.176 -20.720 1.00 77.50 171 SER A O 1
ATOM 1243 N N . GLY A 1 172 ? 6.620 12.331 -20.399 1.00 79.12 172 GLY A N 1
ATOM 1244 C CA . GLY A 1 172 ? 6.471 11.732 -21.728 1.00 79.12 172 GLY A CA 1
ATOM 1245 C C . GLY A 1 172 ? 7.032 10.314 -21.885 1.00 79.12 172 GLY A C 1
ATOM 1246 O O . GLY A 1 172 ? 6.833 9.734 -22.949 1.00 79.12 172 GLY A O 1
ATOM 1247 N N . TYR A 1 173 ? 7.659 9.743 -20.852 1.00 84.00 173 TYR A N 1
ATOM 1248 C CA . TYR A 1 173 ? 8.234 8.398 -20.888 1.00 84.00 173 TYR A CA 1
ATOM 1249 C C . TYR A 1 173 ? 7.685 7.530 -19.759 1.00 84.00 173 TYR A C 1
ATOM 1251 O O . TYR A 1 173 ? 7.522 7.986 -18.622 1.00 84.00 173 TYR A O 1
ATOM 1259 N N . ALA A 1 174 ? 7.466 6.255 -20.071 1.00 92.19 174 ALA A N 1
ATOM 1260 C CA . ALA A 1 174 ? 7.411 5.231 -19.044 1.00 92.19 174 ALA A CA 1
ATOM 1261 C C . ALA A 1 174 ? 8.802 5.105 -18.407 1.00 92.19 174 ALA A C 1
ATOM 1263 O O . ALA A 1 174 ? 9.818 5.405 -19.033 1.00 92.19 174 ALA A O 1
ATOM 1264 N N . THR A 1 175 ? 8.871 4.771 -17.123 1.00 91.38 175 THR A N 1
ATOM 1265 C CA . THR A 1 175 ? 10.160 4.629 -16.443 1.00 91.38 175 THR A CA 1
ATOM 1266 C C . THR A 1 175 ? 10.153 3.394 -15.563 1.00 91.38 175 THR A C 1
ATOM 1268 O O . THR A 1 175 ? 9.369 3.299 -14.614 1.00 91.38 175 THR A O 1
ATOM 1271 N N . THR A 1 176 ? 11.044 2.456 -15.874 1.00 94.38 176 THR A N 1
ATOM 1272 C CA . THR A 1 176 ? 11.197 1.203 -15.136 1.00 94.38 176 THR A CA 1
ATOM 1273 C C . THR A 1 176 ? 12.340 1.272 -14.125 1.00 94.38 176 THR A C 1
ATOM 1275 O O . THR A 1 176 ? 13.481 1.592 -14.446 1.00 94.38 176 THR A O 1
ATOM 1278 N N . PHE A 1 177 ? 12.026 0.921 -12.881 1.00 92.94 177 PHE A N 1
ATOM 1279 C CA . PHE A 1 177 ? 12.923 0.840 -11.739 1.00 92.94 177 PHE A CA 1
ATOM 1280 C C . PHE A 1 177 ? 12.826 -0.556 -11.126 1.00 92.94 177 PHE A C 1
ATOM 1282 O O . PHE A 1 177 ? 11.898 -0.870 -10.377 1.00 92.94 177 PHE A O 1
ATOM 1289 N N . GLY A 1 178 ? 13.787 -1.416 -11.455 1.00 94.38 178 GLY A N 1
ATOM 1290 C CA . GLY A 1 178 ? 13.770 -2.798 -10.992 1.00 94.38 178 GLY A CA 1
ATOM 1291 C C . GLY A 1 178 ? 12.556 -3.557 -11.521 1.00 94.38 178 GLY A C 1
ATOM 1292 O O . GLY A 1 178 ? 12.409 -3.729 -12.727 1.00 94.38 178 GLY A O 1
ATOM 1293 N N . ASN A 1 179 ? 11.684 -3.994 -10.614 1.00 96.12 179 ASN A N 1
ATOM 1294 C CA . ASN A 1 179 ? 10.437 -4.686 -10.936 1.00 96.12 179 ASN A CA 1
ATOM 1295 C C . ASN A 1 179 ? 9.205 -3.763 -10.941 1.00 96.12 179 ASN A C 1
ATOM 1297 O O . ASN A 1 179 ? 8.080 -4.249 -10.825 1.00 96.12 179 ASN A O 1
ATOM 1301 N N . VAL A 1 180 ? 9.393 -2.446 -11.054 1.00 97.12 180 VAL A N 1
ATOM 1302 C CA . VAL A 1 180 ? 8.316 -1.447 -11.044 1.00 97.12 180 VAL A CA 1
ATOM 1303 C C . VAL A 1 180 ? 8.419 -0.567 -12.275 1.00 97.12 180 VAL A C 1
ATOM 1305 O O . VAL A 1 180 ? 9.471 0.005 -12.524 1.00 97.12 180 VAL A O 1
ATOM 1308 N N . THR A 1 181 ? 7.322 -0.384 -12.996 1.00 97.06 181 THR A N 1
ATOM 1309 C CA . THR A 1 181 ? 7.213 0.594 -14.080 1.00 97.06 181 THR A CA 1
ATOM 1310 C C . THR A 1 181 ? 6.232 1.678 -13.668 1.00 97.06 181 THR A C 1
ATOM 1312 O O . THR A 1 181 ? 5.101 1.398 -13.268 1.00 97.06 181 THR A O 1
ATOM 1315 N N . SER A 1 182 ? 6.672 2.927 -13.749 1.00 96.31 182 SER A N 1
ATOM 1316 C CA . SER A 1 182 ? 5.913 4.105 -13.343 1.00 96.31 182 SER A CA 1
ATOM 1317 C C . SER A 1 182 ? 5.765 5.081 -14.504 1.00 96.31 182 SER A C 1
ATOM 1319 O O . SER A 1 182 ? 6.518 5.020 -15.476 1.00 96.31 182 SER A O 1
ATOM 1321 N N . ASN A 1 183 ? 4.772 5.968 -14.416 1.00 95.31 183 ASN A N 1
ATOM 1322 C CA . ASN A 1 183 ? 4.464 6.958 -15.448 1.00 95.31 183 ASN A CA 1
ATOM 1323 C C . ASN A 1 183 ? 4.209 6.349 -16.845 1.00 95.31 183 ASN A C 1
ATOM 1325 O O . ASN A 1 183 ? 4.519 6.957 -17.865 1.00 95.31 183 ASN A O 1
ATOM 1329 N N . LEU A 1 184 ? 3.621 5.145 -16.906 1.00 95.62 184 LEU A N 1
ATOM 1330 C CA . LEU A 1 184 ? 3.388 4.430 -18.170 1.00 95.62 184 LEU A CA 1
ATOM 1331 C C . LEU A 1 184 ? 2.475 5.203 -19.149 1.00 95.62 184 LEU A C 1
ATOM 1333 O O . LEU A 1 184 ? 2.551 5.047 -20.368 1.00 95.62 184 LEU A O 1
ATOM 1337 N N . GLY A 1 185 ? 1.580 6.028 -18.613 1.00 93.50 185 GLY A N 1
ATOM 1338 C CA . GLY A 1 185 ? 0.580 6.773 -19.358 1.00 93.50 185 GLY A CA 1
ATOM 1339 C C . GLY A 1 185 ? -0.675 5.965 -19.705 1.00 93.50 185 GLY A C 1
ATOM 1340 O O . GLY A 1 185 ? -0.820 4.773 -19.413 1.00 93.50 185 GLY A O 1
ATOM 1341 N N . TYR A 1 186 ? -1.611 6.660 -20.354 1.00 92.69 186 TYR A N 1
ATOM 1342 C CA . TYR A 1 186 ? -2.948 6.162 -20.716 1.00 92.69 186 TYR A CA 1
ATOM 1343 C C . TYR A 1 186 ? -3.158 6.072 -22.230 1.00 92.69 186 TYR A C 1
ATOM 1345 O O . TYR A 1 186 ? -4.290 5.963 -22.697 1.00 92.69 186 TYR A O 1
ATOM 1353 N N . SER A 1 187 ? -2.084 6.170 -23.019 1.00 91.25 187 SER A N 1
ATOM 1354 C CA . SER A 1 187 ? -2.208 6.064 -24.471 1.00 91.25 187 SER A CA 1
ATOM 1355 C C . SER A 1 187 ? -2.704 4.662 -24.864 1.00 91.25 187 SER A C 1
ATOM 1357 O O . SER A 1 187 ? -2.428 3.692 -24.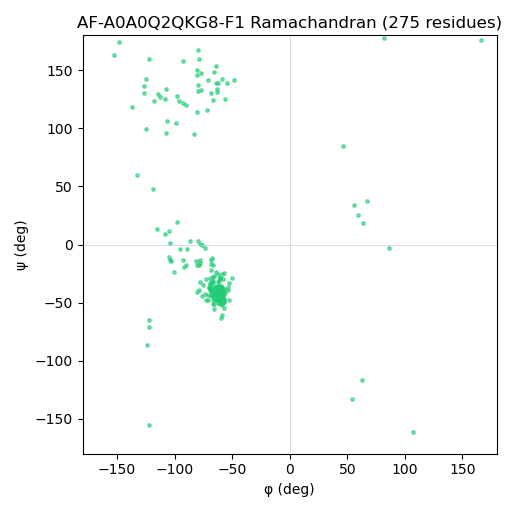152 1.00 91.25 187 SER A O 1
ATOM 1359 N N . PRO A 1 188 ? -3.378 4.501 -26.016 1.00 89.50 188 PRO A N 1
ATOM 1360 C CA . PRO A 1 188 ? -3.787 3.180 -26.497 1.00 89.50 188 PRO A CA 1
ATOM 1361 C C . PRO A 1 188 ? -2.620 2.195 -26.664 1.00 89.50 188 PRO A C 1
ATOM 1363 O O . PRO A 1 188 ? -2.823 0.992 -26.577 1.00 89.50 188 PRO A O 1
ATOM 1366 N N . LYS A 1 189 ? -1.397 2.707 -26.864 1.00 90.31 189 LYS A N 1
ATOM 1367 C CA . LYS A 1 189 ? -0.167 1.917 -27.013 1.00 90.31 189 LYS A CA 1
ATOM 1368 C C . LYS A 1 189 ? 0.540 1.625 -25.688 1.00 90.31 189 LYS A C 1
ATOM 1370 O O . LYS A 1 189 ? 1.547 0.933 -25.690 1.00 90.31 189 LYS A O 1
ATOM 1375 N N . ALA A 1 190 ? 0.054 2.146 -24.561 1.00 92.75 190 ALA A N 1
ATOM 1376 C CA . ALA A 1 190 ? 0.730 2.018 -23.272 1.00 92.75 190 ALA A CA 1
ATOM 1377 C C . ALA A 1 190 ? 0.884 0.553 -22.831 1.00 92.75 190 ALA A C 1
ATOM 1379 O O . ALA A 1 190 ? 1.911 0.185 -22.277 1.00 92.75 190 ALA A O 1
ATOM 1380 N N . ALA A 1 191 ? -0.114 -0.298 -23.095 1.00 94.38 191 ALA A N 1
ATOM 1381 C CA . ALA A 1 191 ? 0.000 -1.727 -22.802 1.00 94.38 191 ALA A CA 1
ATOM 1382 C C . ALA A 1 191 ? 1.042 -2.411 -23.703 1.00 94.38 191 ALA A C 1
ATOM 1384 O O . ALA A 1 191 ? 1.865 -3.169 -23.203 1.00 94.38 191 ALA A O 1
ATOM 1385 N N . ASP A 1 192 ? 1.057 -2.096 -25.000 1.00 94.81 192 ASP A N 1
ATOM 1386 C CA 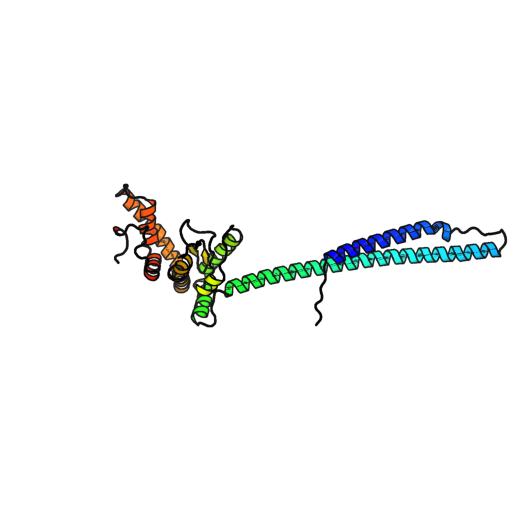. ASP A 1 192 ? 2.038 -2.655 -25.936 1.00 94.81 192 ASP A CA 1
ATOM 1387 C C . ASP A 1 192 ? 3.462 -2.204 -25.596 1.00 94.81 192 ASP A C 1
ATOM 1389 O O . ASP A 1 192 ? 4.373 -3.026 -25.601 1.00 94.81 192 ASP A O 1
ATOM 1393 N N . LEU A 1 193 ? 3.648 -0.928 -25.241 1.00 94.31 193 LEU A N 1
ATOM 1394 C CA . LEU A 1 193 ? 4.915 -0.402 -24.732 1.00 94.31 193 LEU A CA 1
ATOM 1395 C C . LEU A 1 193 ? 5.327 -1.144 -23.456 1.00 94.31 193 LEU A C 1
ATOM 1397 O O . LEU A 1 193 ? 6.455 -1.607 -23.344 1.00 94.31 193 LEU A O 1
ATOM 1401 N N . MET A 1 194 ? 4.403 -1.322 -22.509 1.00 96.25 194 MET A N 1
ATOM 1402 C CA . MET A 1 194 ? 4.698 -2.045 -21.276 1.00 96.25 194 MET A CA 1
ATOM 1403 C C . MET A 1 194 ? 5.176 -3.473 -21.555 1.00 96.25 194 MET A C 1
ATOM 1405 O O . MET A 1 194 ? 6.180 -3.908 -21.004 1.00 96.25 194 MET A O 1
ATOM 1409 N N . LEU A 1 195 ? 4.465 -4.213 -22.406 1.00 95.81 195 LEU A N 1
ATOM 1410 C CA . LEU A 1 195 ? 4.727 -5.635 -22.631 1.00 95.81 195 LEU A CA 1
ATOM 1411 C C . LEU A 1 195 ? 5.925 -5.891 -23.547 1.00 95.81 195 LEU A C 1
ATOM 1413 O O . LEU A 1 195 ? 6.621 -6.888 -23.362 1.00 95.81 195 LEU A O 1
ATOM 1417 N N . ASN A 1 196 ? 6.172 -5.009 -24.516 1.00 95.12 196 ASN A N 1
ATOM 1418 C CA . ASN A 1 196 ? 7.214 -5.209 -25.520 1.00 95.12 196 ASN A CA 1
ATOM 1419 C C . ASN A 1 196 ? 8.472 -4.360 -25.274 1.00 95.12 196 ASN A C 1
ATOM 1421 O O . ASN A 1 196 ? 9.503 -4.651 -25.867 1.00 95.12 196 ASN A O 1
ATOM 1425 N N . HIS A 1 197 ? 8.430 -3.358 -24.395 1.00 95.88 197 HIS A N 1
ATOM 1426 C CA . HIS A 1 197 ? 9.573 -2.490 -24.093 1.00 95.88 197 HIS A CA 1
ATOM 1427 C C . HIS A 1 197 ? 9.928 -2.526 -22.602 1.00 95.88 197 HIS A C 1
ATOM 1429 O O . HIS A 1 197 ? 10.970 -3.047 -22.212 1.00 95.88 197 HIS A O 1
ATOM 1435 N N . GLU A 1 198 ? 9.033 -2.056 -21.733 1.00 96.50 198 GLU A N 1
ATOM 1436 C CA . GLU A 1 198 ? 9.338 -1.879 -20.305 1.00 96.50 198 GLU A CA 1
ATOM 1437 C C . GLU A 1 198 ? 9.528 -3.209 -19.566 1.00 96.50 198 GLU A C 1
ATOM 1439 O O . GLU A 1 198 ? 10.425 -3.352 -18.736 1.00 96.50 198 GLU A O 1
ATOM 1444 N N . ALA A 1 199 ? 8.740 -4.233 -19.906 1.00 96.50 199 ALA A N 1
ATOM 1445 C CA . ALA A 1 199 ? 8.908 -5.575 -19.359 1.00 96.50 199 ALA A CA 1
ATOM 1446 C C . ALA A 1 199 ? 10.289 -6.154 -19.702 1.00 96.50 199 ALA A C 1
ATOM 1448 O O . ALA A 1 199 ? 10.842 -6.929 -18.916 1.00 96.50 199 ALA A O 1
ATOM 1449 N N . LEU A 1 200 ? 10.889 -5.753 -20.831 1.00 96.88 200 LEU A N 1
ATOM 1450 C CA . LEU A 1 200 ? 12.258 -6.140 -21.139 1.00 96.88 200 LEU A CA 1
ATOM 1451 C C . LEU A 1 200 ? 13.245 -5.481 -20.177 1.00 96.88 200 LEU A C 1
ATOM 1453 O O . L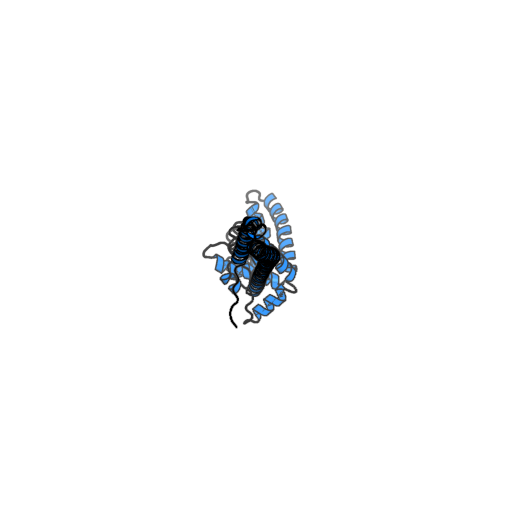EU A 1 200 ? 14.130 -6.181 -19.698 1.00 96.88 200 LEU A O 1
ATOM 1457 N N . HIS A 1 201 ? 13.083 -4.203 -19.825 1.00 96.81 201 HIS A N 1
ATOM 1458 C CA . HIS A 1 201 ? 13.919 -3.561 -18.802 1.00 96.81 201 HIS A CA 1
ATOM 1459 C C . HIS A 1 201 ? 13.795 -4.241 -17.435 1.00 96.81 201 HIS A C 1
ATOM 1461 O O . HIS A 1 201 ? 14.800 -4.434 -16.748 1.00 96.81 201 HIS A O 1
ATOM 1467 N N . VAL A 1 202 ? 12.596 -4.705 -17.067 1.00 97.50 202 VAL A N 1
ATOM 1468 C CA . VAL A 1 202 ? 12.406 -5.524 -15.859 1.00 97.50 202 VAL A CA 1
ATOM 1469 C C . VAL A 1 202 ? 13.230 -6.815 -15.942 1.00 97.50 202 VAL A C 1
ATOM 1471 O O . VAL A 1 202 ? 13.930 -7.179 -14.995 1.00 97.50 202 VAL A O 1
ATOM 1474 N N . TRP A 1 203 ? 13.202 -7.507 -17.084 1.00 97.31 203 TRP A N 1
ATOM 1475 C CA . TRP A 1 203 ? 14.004 -8.716 -17.292 1.00 97.31 203 TRP A CA 1
ATOM 1476 C C . TRP A 1 203 ? 15.506 -8.444 -17.395 1.00 97.31 203 TRP A C 1
ATOM 1478 O O . TRP A 1 203 ? 16.295 -9.237 -16.885 1.00 97.31 203 TRP A O 1
ATOM 1488 N N . GLN A 1 204 ? 15.920 -7.322 -17.978 1.00 97.12 204 GLN A N 1
ATOM 1489 C CA . GLN A 1 204 ? 17.309 -6.873 -17.974 1.00 97.12 204 GLN A CA 1
ATOM 1490 C C . GLN A 1 204 ? 17.784 -6.657 -16.532 1.00 97.12 204 GLN A C 1
ATOM 1492 O O . GLN A 1 204 ? 18.826 -7.183 -16.143 1.00 97.12 204 GLN A O 1
ATOM 1497 N N . ASN A 1 205 ? 16.982 -5.996 -15.693 1.00 96.31 205 ASN A N 1
ATOM 1498 C CA . ASN A 1 205 ? 17.280 -5.869 -14.270 1.00 96.31 205 ASN A CA 1
ATOM 1499 C C . ASN A 1 205 ? 17.354 -7.236 -13.568 1.00 96.31 205 ASN A C 1
ATOM 1501 O O . ASN A 1 205 ? 18.279 -7.476 -12.800 1.00 96.31 205 ASN A O 1
ATOM 1505 N N . ARG A 1 206 ? 16.427 -8.161 -13.842 1.00 96.56 206 ARG A N 1
ATOM 1506 C CA . ARG A 1 206 ? 16.442 -9.515 -13.253 1.00 96.56 206 ARG A CA 1
ATOM 1507 C C . ARG A 1 206 ? 17.690 -10.308 -13.626 1.00 96.56 206 ARG A C 1
ATOM 1509 O O . ARG A 1 206 ? 18.316 -10.918 -12.764 1.00 96.56 206 ARG A O 1
ATOM 1516 N N . LEU A 1 207 ? 18.045 -10.315 -14.909 1.00 96.38 207 LEU A N 1
ATOM 1517 C CA . LEU A 1 207 ? 19.125 -11.142 -15.448 1.00 96.38 207 LEU A CA 1
ATOM 1518 C C . LEU A 1 207 ? 20.509 -10.553 -15.158 1.00 96.38 207 LEU A C 1
ATOM 1520 O O . LEU A 1 207 ? 21.438 -11.290 -14.834 1.00 96.38 207 LEU A O 1
ATOM 1524 N N . PHE A 1 208 ? 20.654 -9.231 -15.245 1.00 96.38 208 PHE A N 1
ATOM 1525 C CA . PHE A 1 208 ? 21.947 -8.555 -15.115 1.00 96.38 208 PHE A CA 1
ATOM 1526 C C . PHE A 1 208 ? 22.129 -7.842 -13.769 1.00 96.38 208 PHE A C 1
ATOM 1528 O O . PHE A 1 208 ? 23.255 -7.480 -13.427 1.00 96.38 208 PHE A O 1
ATOM 1535 N N . GLY A 1 209 ? 21.070 -7.711 -12.965 1.00 94.38 209 GLY A N 1
ATOM 1536 C CA . GLY A 1 209 ? 21.134 -7.216 -11.590 1.00 94.38 209 GLY A CA 1
ATOM 1537 C C . GLY A 1 209 ? 21.835 -5.857 -11.498 1.00 94.38 209 GLY A C 1
ATOM 1538 O O . GLY A 1 209 ? 21.580 -4.978 -12.321 1.00 94.38 209 GLY A O 1
ATOM 1539 N N . PRO A 1 210 ? 22.775 -5.664 -10.555 1.00 94.25 210 PRO A N 1
ATOM 1540 C CA . PRO A 1 210 ? 23.494 -4.401 -10.399 1.00 94.25 210 PRO A CA 1
ATOM 1541 C C . PRO A 1 210 ? 24.276 -3.963 -11.641 1.00 94.25 210 PRO A C 1
ATOM 1543 O O . PRO A 1 210 ? 24.501 -2.767 -11.823 1.00 94.25 210 PRO A O 1
ATOM 1546 N N . LEU A 1 211 ? 24.686 -4.900 -12.508 1.00 95.44 211 LEU A N 1
ATOM 1547 C CA . LEU A 1 211 ? 25.409 -4.562 -13.735 1.00 95.44 211 LEU A CA 1
ATOM 1548 C C . LEU A 1 211 ? 24.524 -3.793 -14.713 1.00 95.44 211 LEU A C 1
ATOM 1550 O O . LEU A 1 211 ? 25.033 -2.908 -15.397 1.00 95.44 211 LEU A O 1
ATOM 1554 N N . PHE A 1 212 ? 23.220 -4.080 -14.751 1.00 94.81 212 PHE A N 1
ATOM 1555 C CA . PHE A 1 212 ? 22.269 -3.328 -15.566 1.00 94.81 212 PHE A CA 1
ATOM 1556 C C . PHE A 1 212 ? 22.271 -1.853 -15.160 1.00 94.81 212 PHE A C 1
ATOM 1558 O O . PHE A 1 212 ? 22.679 -0.999 -15.942 1.00 94.81 212 PHE A O 1
ATOM 1565 N N . SER A 1 213 ? 21.928 -1.554 -13.905 1.00 90.75 213 SER A N 1
ATOM 1566 C CA . SER A 1 213 ? 21.836 -0.172 -13.422 1.00 90.75 213 SER A CA 1
ATOM 1567 C C . SER A 1 213 ? 23.175 0.567 -13.482 1.00 90.75 213 SER A C 1
ATOM 1569 O O . SER A 1 213 ? 23.213 1.742 -13.855 1.00 90.75 213 SER A O 1
ATOM 1571 N N . ALA A 1 214 ? 24.281 -0.107 -13.147 1.00 93.38 214 ALA A N 1
ATOM 1572 C CA . ALA A 1 214 ? 25.611 0.492 -13.181 1.00 93.38 214 ALA A CA 1
ATOM 1573 C C . ALA A 1 214 ? 26.051 0.831 -14.612 1.00 93.38 214 ALA A C 1
ATOM 1575 O O . ALA A 1 214 ? 26.497 1.949 -14.865 1.00 93.38 214 ALA A O 1
ATOM 1576 N N . SER A 1 215 ? 25.900 -0.106 -15.555 1.00 96.38 215 SER A N 1
ATOM 1577 C CA . SER A 1 215 ? 26.283 0.126 -16.954 1.00 96.38 215 SER A CA 1
ATOM 1578 C C . SER A 1 215 ? 25.360 1.125 -17.644 1.00 96.38 215 SER A C 1
ATOM 1580 O O . SER A 1 215 ? 25.850 1.978 -18.378 1.00 96.38 215 SER A O 1
ATOM 1582 N N . TYR A 1 216 ? 24.058 1.092 -17.347 1.00 94.81 216 TYR A N 1
ATOM 1583 C CA . TYR A 1 216 ? 23.106 2.081 -17.835 1.00 94.81 216 TYR A CA 1
ATOM 1584 C C . TYR A 1 216 ? 23.508 3.491 -17.379 1.00 94.81 216 TYR A C 1
ATOM 1586 O O . TYR A 1 216 ? 23.660 4.394 -18.198 1.00 94.81 216 TYR A O 1
ATOM 1594 N N . SER A 1 217 ? 23.774 3.669 -16.081 1.00 93.00 217 SER A N 1
ATOM 1595 C CA . SER A 1 217 ? 24.170 4.968 -15.514 1.00 93.00 217 SER A CA 1
ATOM 1596 C C . SER A 1 217 ? 25.517 5.454 -16.055 1.00 93.00 217 SER A C 1
ATOM 1598 O O . SER A 1 217 ? 25.686 6.645 -16.336 1.00 93.00 217 SER A O 1
ATOM 1600 N N . ALA A 1 218 ? 26.478 4.541 -16.223 1.00 96.62 218 ALA A N 1
ATOM 1601 C CA . ALA A 1 218 ? 27.773 4.847 -16.819 1.00 96.62 218 ALA A CA 1
ATOM 1602 C C . ALA A 1 218 ? 27.617 5.308 -18.275 1.00 96.62 218 ALA A C 1
ATOM 1604 O O . ALA A 1 218 ? 28.226 6.309 -18.658 1.00 96.62 218 ALA A O 1
ATOM 1605 N N . TRP A 1 219 ? 26.762 4.636 -19.055 1.00 97.50 219 TRP A N 1
ATOM 1606 C CA . TRP A 1 219 ? 26.457 5.027 -20.429 1.00 97.50 219 TRP A CA 1
ATOM 1607 C C . TRP A 1 219 ? 25.804 6.402 -20.486 1.00 97.50 219 TRP A C 1
ATOM 1609 O O . TRP A 1 219 ? 26.293 7.273 -21.194 1.00 97.50 219 TRP A O 1
ATOM 1619 N N . THR A 1 220 ? 24.759 6.646 -19.694 1.00 95.19 220 THR A N 1
ATOM 1620 C CA . THR A 1 220 ? 24.087 7.950 -19.672 1.00 95.19 220 THR A CA 1
ATOM 1621 C C . THR A 1 220 ? 25.043 9.075 -19.278 1.00 95.19 220 THR A C 1
ATOM 1623 O O . THR A 1 220 ? 25.041 10.139 -19.899 1.00 95.19 220 THR A O 1
ATOM 1626 N N . THR A 1 221 ? 25.927 8.840 -18.307 1.00 96.69 221 THR A N 1
ATOM 1627 C CA . THR A 1 221 ? 26.930 9.833 -17.895 1.00 96.69 221 THR A CA 1
ATOM 1628 C C . THR A 1 221 ? 27.948 10.099 -19.008 1.00 96.69 221 THR A C 1
ATOM 1630 O O . THR A 1 221 ? 28.163 11.250 -19.387 1.00 96.69 221 THR A O 1
ATOM 1633 N N . GLY A 1 222 ? 28.554 9.048 -19.567 1.00 97.50 222 GLY A N 1
ATOM 1634 C CA . GLY A 1 222 ? 29.545 9.172 -20.638 1.00 97.50 222 GLY A CA 1
ATOM 1635 C C . GLY A 1 222 ? 28.952 9.755 -21.921 1.00 97.50 222 GLY A C 1
ATOM 1636 O O . GLY A 1 222 ? 29.509 10.689 -22.494 1.00 97.50 222 GLY A O 1
ATOM 1637 N N . GLY A 1 223 ? 27.781 9.270 -22.324 1.00 96.62 223 GLY A N 1
ATOM 1638 C CA . GLY A 1 223 ? 27.032 9.754 -23.477 1.00 96.62 223 GLY A CA 1
ATOM 1639 C C . GLY A 1 223 ? 26.631 11.219 -23.338 1.00 96.62 223 GLY A C 1
ATOM 1640 O O . GLY A 1 223 ? 26.708 11.956 -24.313 1.00 96.62 223 GLY A O 1
ATOM 1641 N N . THR A 1 224 ? 26.310 11.691 -22.128 1.00 96.88 224 THR A N 1
ATOM 1642 C CA . THR A 1 224 ? 26.055 13.122 -21.891 1.00 96.88 224 THR A CA 1
ATOM 1643 C C . THR A 1 224 ? 27.312 13.959 -22.138 1.00 96.88 224 THR A C 1
ATOM 1645 O O . THR A 1 224 ? 27.229 15.012 -22.771 1.00 96.88 224 THR A O 1
ATOM 1648 N N . LEU A 1 225 ? 28.490 13.504 -21.697 1.00 97.25 225 LEU A N 1
ATOM 1649 C CA . LEU A 1 225 ? 29.754 14.205 -21.964 1.00 97.25 225 LEU A CA 1
ATOM 1650 C C . LEU A 1 225 ? 30.071 14.244 -23.466 1.00 97.25 225 LEU A C 1
ATOM 1652 O O . LEU A 1 225 ? 30.430 15.298 -23.991 1.00 97.25 225 LEU A O 1
ATOM 1656 N N . VAL A 1 226 ? 29.882 13.120 -24.164 1.00 96.69 226 VAL A N 1
ATOM 1657 C CA . VAL A 1 226 ? 30.066 13.026 -25.621 1.00 96.69 226 VAL A CA 1
ATOM 1658 C C . VAL A 1 226 ? 29.076 13.928 -26.359 1.00 96.69 226 VAL A C 1
ATOM 1660 O O . VAL A 1 226 ? 29.484 14.668 -27.249 1.00 96.69 226 VAL A O 1
ATOM 1663 N N . ALA A 1 227 ? 27.805 13.935 -25.957 1.00 96.50 227 ALA A N 1
ATOM 1664 C CA . ALA A 1 227 ? 26.767 14.784 -26.533 1.00 96.50 227 ALA A CA 1
ATOM 1665 C C . ALA A 1 227 ? 27.083 16.275 -26.395 1.00 96.50 227 ALA A C 1
ATOM 1667 O O . ALA A 1 227 ? 26.938 17.019 -27.361 1.00 96.50 227 ALA A O 1
ATOM 1668 N N . ASN A 1 228 ? 27.574 16.708 -25.229 1.00 96.69 228 ASN A N 1
ATOM 1669 C CA . ASN A 1 228 ? 28.019 18.089 -25.040 1.00 96.69 228 ASN A CA 1
ATOM 1670 C C . ASN A 1 228 ? 29.211 18.423 -25.950 1.00 96.69 228 ASN A C 1
ATOM 1672 O O . ASN A 1 228 ? 29.223 19.479 -26.575 1.00 96.69 228 ASN A O 1
ATOM 1676 N N . GLY A 1 229 ? 30.188 17.519 -26.076 1.00 96.81 229 GLY A N 1
ATOM 1677 C CA . GLY A 1 229 ? 31.317 17.694 -26.996 1.00 96.81 229 GLY A CA 1
ATOM 1678 C C . GLY A 1 229 ? 30.889 17.788 -28.465 1.00 96.81 229 GLY A C 1
ATOM 1679 O O . GLY A 1 229 ? 31.371 18.657 -29.185 1.00 96.81 229 GLY A O 1
ATOM 1680 N N . TYR A 1 230 ? 29.953 16.936 -28.893 1.00 96.56 230 TYR A N 1
ATOM 1681 C CA . TYR A 1 230 ? 29.377 16.963 -30.238 1.00 96.56 230 TYR A CA 1
ATOM 1682 C C . TYR A 1 230 ? 28.623 18.269 -30.501 1.00 96.56 230 TYR A C 1
ATOM 1684 O O . TYR A 1 230 ? 28.858 18.924 -31.512 1.00 96.56 230 TYR A O 1
ATOM 1692 N N . TRP A 1 231 ? 27.769 18.690 -29.566 1.00 97.31 231 TRP A N 1
ATOM 1693 C CA . TRP A 1 231 ? 26.992 19.921 -29.694 1.00 97.31 231 TRP A CA 1
ATOM 1694 C C . TRP A 1 231 ? 27.873 21.176 -29.784 1.00 97.31 231 TRP A C 1
ATOM 1696 O O . TRP A 1 231 ? 27.544 22.097 -30.520 1.00 97.31 231 TRP A O 1
ATOM 1706 N N . LEU A 1 232 ? 29.040 21.209 -29.130 1.00 96.75 232 LEU A N 1
ATOM 1707 C CA . LEU A 1 232 ? 29.995 22.317 -29.295 1.00 96.75 232 LEU A CA 1
ATOM 1708 C C . LEU A 1 232 ? 30.531 22.451 -30.733 1.00 96.75 232 LEU A C 1
ATOM 1710 O O . LEU A 1 232 ? 30.949 23.541 -31.122 1.00 96.75 232 LEU A O 1
ATOM 1714 N N . LEU A 1 233 ? 30.534 21.363 -31.507 1.00 96.44 233 LEU A N 1
ATOM 1715 C CA . LEU A 1 233 ? 30.906 21.355 -32.925 1.00 96.44 233 LEU A CA 1
ATOM 1716 C C . LEU A 1 233 ? 29.696 21.547 -33.856 1.00 96.44 233 LEU A C 1
ATOM 1718 O O . LEU A 1 233 ? 29.886 21.936 -35.006 1.00 96.44 233 LEU A O 1
ATOM 1722 N N . HIS A 1 234 ? 28.486 21.307 -33.344 1.00 95.38 234 HIS A N 1
ATOM 1723 C CA . HIS A 1 234 ? 27.204 21.369 -34.053 1.00 95.38 234 HIS A CA 1
ATOM 1724 C C . HIS A 1 234 ? 26.150 22.157 -33.249 1.00 95.38 234 HIS A C 1
ATOM 1726 O O . HIS A 1 234 ? 25.120 21.596 -32.857 1.00 95.38 234 HIS A O 1
ATOM 1732 N N . PRO A 1 235 ? 26.394 23.447 -32.938 1.00 93.50 235 PRO A N 1
ATOM 1733 C CA . PRO A 1 235 ? 25.525 24.234 -32.058 1.00 93.50 235 PRO A CA 1
ATOM 1734 C C . PRO A 1 235 ? 24.142 24.523 -32.660 1.00 93.50 235 PRO A C 1
ATOM 1736 O O . PRO A 1 235 ? 23.255 25.005 -31.957 1.00 93.50 235 PRO A O 1
ATOM 1739 N N . GLU A 1 236 ? 23.960 24.258 -33.955 1.00 95.06 236 GLU A N 1
ATOM 1740 C CA . GLU A 1 236 ? 22.681 24.305 -34.658 1.00 95.06 236 GLU A CA 1
ATOM 1741 C C . GLU A 1 236 ? 21.694 23.210 -34.225 1.00 95.06 236 GLU A C 1
ATOM 1743 O O . GLU A 1 236 ? 20.488 23.382 -34.409 1.00 95.06 236 GLU A O 1
ATOM 1748 N N . GLU A 1 237 ? 22.180 22.106 -33.651 1.00 94.12 237 GLU A N 1
ATOM 1749 C CA . GLU A 1 237 ? 21.339 21.018 -33.155 1.00 94.12 237 GLU A CA 1
ATOM 1750 C C . GLU A 1 237 ? 20.754 21.340 -31.771 1.00 94.12 237 GLU A C 1
ATOM 1752 O O . GLU A 1 237 ? 21.360 22.025 -30.942 1.00 94.12 237 GLU A O 1
ATOM 1757 N N . ASP A 1 238 ? 19.570 20.799 -31.478 1.00 95.00 238 ASP A N 1
ATOM 1758 C CA . ASP A 1 238 ? 18.980 20.917 -30.144 1.00 95.00 238 ASP A CA 1
ATOM 1759 C C . ASP A 1 238 ? 19.749 20.042 -29.140 1.00 95.00 238 ASP A C 1
ATOM 1761 O O . ASP A 1 238 ? 19.745 18.812 -29.234 1.00 95.00 238 ASP A O 1
ATOM 1765 N N . LEU A 1 239 ? 20.392 20.671 -28.150 1.00 94.50 239 LEU A N 1
ATOM 1766 C CA . LEU A 1 239 ? 21.230 19.975 -27.167 1.00 94.50 239 LEU A CA 1
ATOM 1767 C C . LEU A 1 239 ? 20.465 18.871 -26.423 1.00 94.50 239 LEU A C 1
ATOM 1769 O O . LEU A 1 239 ? 21.023 17.803 -26.171 1.00 94.50 239 LEU A O 1
ATOM 1773 N N . SER A 1 240 ? 19.190 19.095 -26.085 1.00 93.00 240 SER A N 1
ATOM 1774 C CA . SER A 1 240 ? 18.393 18.102 -25.357 1.00 93.00 240 SER A CA 1
ATOM 1775 C C . SER A 1 240 ? 18.141 16.853 -26.203 1.00 93.00 240 SER A C 1
ATOM 1777 O O . SER A 1 240 ? 18.262 15.732 -25.707 1.00 93.00 240 SER A O 1
ATOM 1779 N N . ARG A 1 241 ? 17.898 17.036 -27.505 1.00 93.88 241 ARG A N 1
ATOM 1780 C CA . ARG A 1 241 ? 17.737 15.961 -28.483 1.00 93.88 241 ARG A CA 1
ATOM 1781 C C . ARG A 1 241 ? 19.044 15.219 -28.754 1.00 93.88 241 ARG A C 1
ATOM 1783 O O . ARG A 1 241 ? 19.022 13.992 -28.864 1.00 93.88 241 ARG A O 1
ATOM 1790 N N . VAL A 1 242 ? 20.175 15.923 -28.831 1.00 96.12 242 VAL A N 1
ATOM 1791 C CA . VAL A 1 242 ? 21.505 15.300 -28.973 1.00 96.12 242 VAL A CA 1
ATOM 1792 C C . VAL A 1 242 ? 21.822 14.442 -27.745 1.00 96.12 242 VAL A C 1
ATOM 1794 O O . VAL A 1 242 ? 22.195 13.278 -27.895 1.00 96.12 242 VAL A O 1
ATOM 1797 N N . ILE A 1 243 ? 21.604 14.972 -26.534 1.00 95.12 243 ILE A N 1
ATOM 1798 C CA . ILE A 1 243 ? 21.786 14.219 -25.283 1.00 95.12 243 ILE A CA 1
ATOM 1799 C C . ILE A 1 243 ? 20.856 13.006 -25.250 1.00 95.12 243 ILE A C 1
ATOM 1801 O O . ILE A 1 243 ? 21.331 11.900 -25.018 1.00 95.12 243 ILE A O 1
ATOM 1805 N N . ALA A 1 244 ? 19.560 13.171 -25.528 1.00 93.69 244 ALA A N 1
ATOM 1806 C CA . ALA A 1 244 ? 18.620 12.052 -25.555 1.00 93.69 244 ALA A CA 1
ATOM 1807 C C . ALA A 1 244 ? 19.022 10.987 -26.588 1.00 93.69 244 ALA A C 1
ATOM 1809 O O . ALA A 1 244 ? 18.894 9.797 -26.326 1.00 93.69 244 ALA A O 1
ATOM 1810 N N . THR A 1 245 ? 19.561 11.389 -27.741 1.00 95.62 245 THR A N 1
ATOM 1811 C CA . THR A 1 245 ? 20.038 10.443 -28.756 1.00 95.62 245 THR A CA 1
ATOM 1812 C C . THR A 1 245 ? 21.227 9.634 -28.253 1.00 95.62 245 THR A C 1
ATOM 1814 O O . THR A 1 245 ? 21.139 8.415 -28.216 1.00 95.62 245 THR A O 1
ATOM 1817 N N . ILE A 1 246 ? 22.304 10.283 -27.811 1.00 95.94 246 ILE A N 1
ATOM 1818 C CA . ILE A 1 246 ? 23.569 9.597 -27.495 1.00 95.94 246 ILE A CA 1
ATOM 1819 C C . ILE A 1 246 ? 23.544 8.945 -26.100 1.00 95.94 246 ILE A C 1
ATOM 1821 O O . ILE A 1 246 ? 24.058 7.845 -25.897 1.00 95.94 246 ILE A O 1
ATOM 1825 N N . ALA A 1 247 ? 22.971 9.624 -25.106 1.00 95.06 247 ALA A N 1
ATOM 1826 C CA . ALA A 1 247 ? 23.022 9.205 -23.704 1.00 95.06 247 ALA A CA 1
ATOM 1827 C C . ALA A 1 247 ? 21.860 8.289 -23.285 1.00 95.06 247 ALA A C 1
ATOM 1829 O O . ALA A 1 247 ? 21.953 7.632 -22.242 1.00 95.06 247 ALA A O 1
ATOM 1830 N N . TYR A 1 248 ? 20.775 8.265 -24.064 1.00 93.50 248 TYR A N 1
ATOM 1831 C CA . TYR A 1 248 ? 19.574 7.483 -23.775 1.00 93.50 248 TYR A CA 1
ATOM 1832 C C . TYR A 1 248 ? 19.250 6.507 -24.915 1.00 93.50 248 TYR A C 1
ATOM 1834 O O . TYR A 1 248 ? 19.504 5.322 -24.749 1.00 93.50 248 TYR A O 1
ATOM 1842 N N . TYR A 1 249 ? 18.799 6.963 -26.088 1.00 94.12 249 TYR A N 1
ATOM 1843 C CA . TYR A 1 249 ? 18.375 6.067 -27.176 1.00 94.12 249 TYR A CA 1
ATOM 1844 C C . TYR A 1 249 ? 19.491 5.128 -27.672 1.00 94.12 249 TYR A C 1
ATOM 1846 O O . TYR A 1 249 ? 19.243 3.947 -27.903 1.00 94.12 249 TYR A O 1
ATOM 1854 N N . ASP A 1 250 ? 20.724 5.625 -27.788 1.00 94.81 250 ASP A N 1
ATOM 1855 C CA . ASP A 1 250 ? 21.893 4.849 -28.224 1.00 94.81 250 ASP A CA 1
ATOM 1856 C C . ASP A 1 250 ? 22.484 3.947 -27.119 1.00 94.81 250 ASP A C 1
ATOM 1858 O O . ASP A 1 250 ? 23.462 3.230 -27.330 1.00 94.81 250 ASP A O 1
ATOM 1862 N N . ASN A 1 251 ? 21.895 3.949 -25.919 1.00 95.81 251 ASN A N 1
ATOM 1863 C CA . ASN A 1 251 ? 22.269 3.013 -24.864 1.00 95.81 251 ASN A CA 1
ATOM 1864 C C . ASN A 1 251 ? 21.968 1.575 -25.326 1.00 95.81 251 ASN A C 1
ATOM 1866 O O . ASN A 1 251 ? 20.846 1.313 -25.765 1.00 95.81 251 ASN A O 1
ATOM 1870 N N . PRO A 1 252 ? 22.906 0.614 -25.199 1.00 95.56 252 PRO A N 1
ATOM 1871 C CA . PRO A 1 252 ? 22.681 -0.770 -25.619 1.00 95.56 252 PRO A CA 1
ATOM 1872 C C . PRO A 1 252 ? 21.417 -1.411 -25.030 1.00 95.56 252 PRO A C 1
ATOM 1874 O O . PRO A 1 252 ? 20.772 -2.226 -25.690 1.00 95.56 252 PRO A O 1
ATOM 1877 N N . TRP A 1 253 ? 21.042 -1.033 -23.805 1.00 96.19 253 TRP A N 1
ATOM 1878 C CA . TRP A 1 253 ? 19.842 -1.539 -23.140 1.00 96.19 253 TRP A CA 1
ATOM 1879 C C . TRP A 1 253 ? 18.546 -1.011 -23.760 1.00 96.19 253 TRP A C 1
ATOM 1881 O O . TRP A 1 253 ? 17.621 -1.793 -23.987 1.00 96.19 253 TRP A O 1
ATOM 1891 N N . GLU A 1 254 ? 18.509 0.285 -24.072 1.00 94.69 254 GLU A N 1
ATOM 1892 C CA . GLU A 1 254 ? 17.402 0.952 -24.770 1.00 94.69 254 GLU A CA 1
ATOM 1893 C C . GLU A 1 254 ? 17.325 0.468 -26.219 1.00 94.69 254 GLU A C 1
ATOM 1895 O O . GLU A 1 254 ? 16.264 0.085 -26.696 1.00 94.69 254 GLU A O 1
ATOM 1900 N N . THR A 1 255 ? 18.464 0.370 -26.909 1.00 94.75 255 THR A N 1
ATOM 1901 C CA . THR A 1 255 ? 18.545 -0.172 -28.273 1.00 94.75 255 THR A CA 1
ATOM 1902 C C . THR A 1 255 ? 17.968 -1.585 -28.341 1.00 94.75 255 THR A C 1
ATOM 1904 O O . THR A 1 255 ? 17.240 -1.915 -29.278 1.00 94.75 255 THR A O 1
ATOM 1907 N N . TRP A 1 256 ? 18.255 -2.433 -27.347 1.00 95.31 256 TRP A N 1
ATOM 1908 C CA . TRP A 1 256 ? 17.648 -3.759 -27.264 1.00 95.31 256 TRP A CA 1
ATOM 1909 C C . TRP A 1 256 ? 16.123 -3.674 -27.076 1.00 95.31 256 TRP A C 1
ATOM 1911 O O . TRP A 1 256 ? 15.394 -4.359 -27.795 1.00 95.31 256 TRP A O 1
ATOM 1921 N N . ALA A 1 257 ? 15.631 -2.806 -26.191 1.00 95.00 257 ALA A N 1
ATOM 1922 C CA . ALA A 1 257 ? 14.197 -2.629 -25.952 1.00 95.00 257 ALA A CA 1
ATOM 1923 C C . ALA A 1 257 ? 13.440 -2.077 -27.172 1.00 95.00 257 ALA A C 1
ATOM 1925 O O . ALA A 1 257 ? 12.459 -2.683 -27.597 1.00 95.00 257 ALA A O 1
ATOM 1926 N N . TYR A 1 258 ? 13.959 -1.038 -27.829 1.00 93.88 258 TYR A N 1
ATOM 1927 C CA . TYR A 1 258 ? 13.387 -0.476 -29.060 1.00 93.88 258 TYR A CA 1
ATOM 1928 C C . TYR A 1 258 ? 13.434 -1.434 -30.262 1.00 93.88 258 TYR A C 1
ATOM 1930 O O . TYR A 1 258 ? 12.654 -1.339 -31.212 1.00 93.88 258 TYR A O 1
ATOM 1938 N N . ARG A 1 259 ? 14.392 -2.364 -30.295 1.00 93.19 259 ARG A N 1
ATOM 1939 C CA . ARG A 1 259 ? 14.383 -3.422 -31.317 1.00 93.19 259 ARG A CA 1
ATOM 1940 C C . ARG A 1 259 ? 13.331 -4.484 -30.996 1.00 93.19 259 ARG A C 1
ATOM 1942 O O . ARG A 1 259 ? 12.724 -5.016 -31.924 1.00 93.19 259 ARG A O 1
ATOM 1949 N N . ASN A 1 260 ? 13.109 -4.774 -29.713 1.00 93.88 260 ASN A N 1
ATOM 1950 C CA . ASN A 1 260 ? 12.116 -5.743 -29.256 1.00 93.88 260 ASN A CA 1
ATOM 1951 C C . ASN A 1 260 ? 10.671 -5.257 -29.460 1.00 93.88 260 ASN A C 1
ATOM 1953 O O . ASN A 1 260 ? 9.817 -6.058 -29.825 1.00 93.88 260 ASN A O 1
ATOM 1957 N N . ASP A 1 261 ? 10.400 -3.961 -29.289 1.00 92.44 261 ASP A N 1
ATOM 1958 C CA . ASP A 1 261 ? 9.075 -3.364 -29.522 1.00 92.44 261 ASP A CA 1
ATOM 1959 C C . ASP A 1 261 ? 8.823 -2.927 -30.981 1.00 92.44 261 ASP A C 1
ATOM 1961 O O . ASP A 1 261 ? 7.761 -2.387 -31.299 1.00 92.44 261 ASP A O 1
ATOM 1965 N N . HIS A 1 262 ? 9.787 -3.182 -31.874 1.00 90.56 262 HIS A N 1
ATOM 1966 C CA . HIS A 1 262 ? 9.773 -2.791 -33.286 1.00 90.56 262 HIS A CA 1
ATOM 1967 C C . HIS A 1 262 ? 9.668 -1.274 -33.535 1.00 90.56 262 HIS A C 1
ATOM 1969 O O . HIS A 1 262 ? 9.215 -0.857 -34.605 1.00 90.56 262 HIS A O 1
ATOM 1975 N N . ALA A 1 263 ? 10.109 -0.443 -32.586 1.00 89.62 263 ALA A N 1
ATOM 1976 C CA . ALA A 1 263 ? 10.142 1.012 -32.709 1.00 89.62 263 ALA A CA 1
ATOM 1977 C C . ALA A 1 263 ? 11.554 1.587 -32.947 1.00 89.62 263 ALA A C 1
ATOM 1979 O O . ALA A 1 263 ? 11.732 2.803 -32.887 1.00 89.62 263 ALA A O 1
ATOM 1980 N N . TRP A 1 264 ? 12.557 0.752 -33.254 1.00 90.56 264 TRP A N 1
ATOM 1981 C CA . TRP A 1 264 ? 13.886 1.207 -33.682 1.00 90.56 264 TRP A CA 1
ATOM 1982 C C . TRP A 1 264 ? 13.920 1.608 -35.173 1.00 90.56 264 TRP A C 1
ATOM 1984 O O . TRP A 1 264 ? 13.519 0.805 -36.021 1.00 90.56 264 TRP A O 1
ATOM 1994 N N . PRO A 1 265 ? 14.481 2.778 -35.540 1.00 91.44 265 PRO A N 1
ATOM 1995 C CA . PRO A 1 265 ? 15.017 3.817 -34.660 1.00 91.44 265 PRO A CA 1
ATOM 1996 C C . PRO A 1 265 ? 13.908 4.674 -34.011 1.00 91.44 265 PRO A C 1
ATOM 1998 O O . PRO A 1 265 ? 12.898 4.953 -34.664 1.00 91.44 265 PRO A O 1
ATOM 2001 N N . PRO A 1 266 ? 14.104 5.164 -32.771 1.00 88.94 266 PRO A N 1
ATOM 2002 C CA . PRO A 1 266 ? 13.097 5.954 -32.069 1.00 88.94 266 PRO A CA 1
ATOM 2003 C C . PRO A 1 266 ? 12.814 7.279 -32.793 1.00 88.94 266 PRO A C 1
ATOM 2005 O O . PRO A 1 266 ? 13.754 7.960 -33.215 1.00 88.94 266 PRO A O 1
ATOM 2008 N N . PRO A 1 267 ? 11.548 7.726 -32.892 1.00 83.38 267 PRO A N 1
ATOM 2009 C CA . PRO A 1 267 ? 11.185 8.916 -33.667 1.00 83.38 267 PRO A CA 1
ATOM 2010 C C . PRO A 1 267 ? 11.796 10.223 -33.132 1.00 83.38 267 PRO A C 1
ATOM 2012 O O . PRO A 1 267 ? 11.945 11.181 -33.886 1.00 83.38 267 PRO A O 1
ATOM 2015 N N . GLY A 1 268 ? 12.156 10.276 -31.845 1.00 85.81 268 GLY A N 1
ATOM 2016 C CA . GLY A 1 268 ? 12.807 11.438 -31.228 1.00 85.81 268 GLY A CA 1
ATOM 2017 C C . GLY A 1 268 ? 14.320 11.524 -31.468 1.00 85.81 268 GLY A C 1
ATOM 2018 O O . GLY A 1 268 ? 14.913 12.579 -31.237 1.00 85.81 268 GLY A O 1
ATOM 2019 N N . ALA A 1 269 ? 14.951 10.447 -31.936 1.00 92.06 269 ALA A N 1
ATOM 2020 C CA . ALA A 1 269 ? 16.399 10.364 -32.075 1.00 92.06 269 ALA A CA 1
ATOM 2021 C C . ALA A 1 269 ? 16.924 11.081 -33.334 1.00 92.06 269 ALA A C 1
ATOM 2023 O O . ALA A 1 269 ? 16.167 11.466 -34.233 1.00 92.06 269 ALA A O 1
ATOM 2024 N N . ILE A 1 270 ? 18.242 11.270 -33.398 1.00 93.81 270 ILE A N 1
ATOM 2025 C CA . ILE A 1 270 ? 18.972 11.699 -34.599 1.00 93.81 270 ILE A CA 1
ATOM 2026 C C . ILE A 1 270 ? 19.577 10.440 -35.246 1.00 93.81 270 ILE A C 1
ATOM 2028 O O . ILE A 1 270 ? 20.573 9.932 -34.735 1.00 93.81 270 ILE A O 1
ATOM 2032 N N . PRO A 1 271 ? 19.023 9.918 -36.362 1.00 92.00 271 PRO A N 1
ATOM 2033 C CA . PRO A 1 271 ? 19.420 8.612 -36.902 1.00 92.00 271 PRO A CA 1
ATOM 2034 C C . PRO A 1 271 ? 20.907 8.477 -37.244 1.00 92.00 271 PRO A C 1
ATOM 2036 O O . PRO A 1 271 ? 21.460 7.390 -37.145 1.00 92.00 271 PRO A O 1
ATOM 2039 N N . ALA A 1 272 ? 21.563 9.577 -37.622 1.00 91.31 272 ALA A N 1
ATOM 2040 C CA . ALA A 1 272 ? 22.989 9.589 -37.949 1.00 91.31 272 ALA A CA 1
ATOM 2041 C C . ALA A 1 272 ? 23.908 9.340 -36.737 1.00 91.31 272 ALA A C 1
ATOM 2043 O O . ALA A 1 272 ? 25.084 9.041 -36.926 1.00 91.31 272 ALA A O 1
ATOM 2044 N N . LEU A 1 273 ? 23.386 9.489 -35.516 1.00 92.50 273 LEU A N 1
ATOM 2045 C CA . LEU A 1 273 ? 24.123 9.312 -34.264 1.00 92.50 273 LEU A CA 1
ATOM 2046 C C . LEU A 1 273 ? 23.799 7.983 -33.567 1.00 92.50 273 LEU A C 1
ATOM 2048 O O . LEU A 1 273 ? 24.314 7.749 -32.481 1.00 92.50 273 LEU A O 1
ATOM 2052 N N . LEU A 1 274 ? 22.935 7.152 -34.159 1.00 92.94 274 LEU A N 1
ATOM 2053 C CA . LEU A 1 274 ? 22.534 5.865 -33.598 1.00 92.94 274 LEU A CA 1
ATOM 2054 C C . LEU A 1 274 ? 23.404 4.713 -34.117 1.00 92.94 274 LEU A C 1
ATOM 2056 O O . LEU A 1 274 ? 23.953 4.780 -35.222 1.00 92.94 274 LEU A O 1
ATOM 2060 N N . TRP A 1 275 ? 23.437 3.607 -33.370 1.00 83.88 275 TRP A N 1
ATOM 2061 C CA . TRP A 1 275 ? 23.961 2.328 -33.850 1.00 83.88 275 TRP A CA 1
ATOM 2062 C C . TRP A 1 275 ? 23.380 1.954 -35.225 1.00 83.88 275 TRP A C 1
ATOM 2064 O O . TRP A 1 275 ? 22.174 2.118 -35.454 1.00 83.88 275 TRP A O 1
ATOM 2074 N N . PRO A 1 276 ? 24.194 1.365 -36.124 1.00 77.88 276 PRO A N 1
ATOM 2075 C CA . PRO A 1 276 ? 23.710 0.861 -37.403 1.00 77.88 276 PRO A CA 1
ATOM 2076 C C . PRO A 1 276 ? 22.545 -0.119 -37.222 1.00 77.88 276 PRO A C 1
ATOM 2078 O O . PRO A 1 276 ? 22.551 -0.954 -36.310 1.00 77.88 276 PRO A O 1
ATOM 2081 N N . SER A 1 277 ? 21.543 -0.010 -38.095 1.00 63.66 277 SER A N 1
ATOM 2082 C CA . SER A 1 277 ? 20.375 -0.899 -38.139 1.00 63.66 277 SER A CA 1
ATOM 2083 C C . SER A 1 277 ? 20.770 -2.344 -38.415 1.00 63.66 277 SER A C 1
ATOM 2085 O O . SER A 1 277 ? 21.440 -2.556 -39.451 1.00 63.66 277 SER A O 1
#

Nearest PDB structures (foldseek):
  5xfs-assembly1_A  TM=9.798E-01  e=2.239E-02  Mycobacterium tuberculosis H37Rv
  4w4k-assembly2_C  TM=9.691E-01  e=7.167E-02  Mycobacterium tuberculosis str. Erdman = ATCC 35801
  4w4k-assembly1_A  TM=9.564E-01  e=1.315E-01  Mycobacterium tuberculosis str. Erdman = ATCC 35801
  2g38-assembly2_C  TM=9.591E-01  e=1.971E-01  Mycobacterium tuberculosis H37Rv

Secondary structure (DSSP, 8-state):
-PPP---HHHHHHHHHHHHHHHHHHHHHHHHHHHHHHSPPPSSSSHHHHHHHHHHHHHHHHHHHHHHHHHHHHHHHHHHHHHHHHHHHHHHHHHHHHHHHHHHHHHHHTTS-TTSHHHHHHHHHHTTTSHHHHHHHHHHHHHHHHSTT--B-HHHHHHHTSEEBSSSSS-TTS-EEETTEEE---SSTTHHHHIIIIIHHHHHHHHHHTHHHHHHHHHHHHHHHHHHHHHHHH-TTS-HHHHHIIIIIITSHHHHHHHHHTT-PSPTTS-GGGSPP-

Radius of gyration: 38.29 Å; Cα contacts (8 Å, |Δi|>4): 345; chains: 1; bounding box: 80×46×111 Å

pLDDT: mean 93.42, std 5.46, range [43.94, 97.75]

InterPr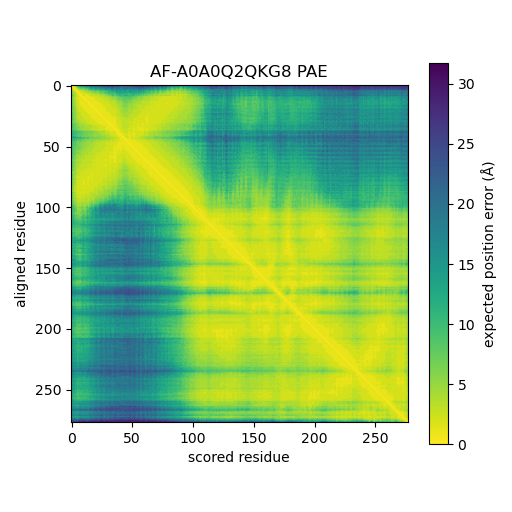o domains:
  IPR000084 PE-PGRS family, N-terminal [PF00934] (4-94)
  IPR038332 PPE superfamily [SSF140459] (8-84)

Mean predicted aligned error: 8.53 Å

Solvent-accessible surface area (backbone atoms only — not comparable to full-atom values): 14258 Å² total; per-residue (Å²): 135,82,87,84,85,82,60,40,69,59,33,51,50,51,25,53,50,42,51,50,51,40,52,53,52,50,50,52,50,60,68,46,41,59,76,34,48,65,48,71,47,86,48,95,47,72,66,36,40,52,52,23,52,52,49,16,51,51,30,50,51,52,53,55,51,48,54,53,50,44,52,49,41,51,54,49,26,52,51,39,40,55,48,20,53,53,50,46,54,49,51,53,51,51,48,53,49,50,51,52,50,50,51,54,51,56,73,54,52,21,44,48,78,93,40,74,64,23,51,50,50,52,53,23,38,72,57,62,6,27,70,36,34,54,50,17,52,52,52,52,58,53,27,75,75,33,82,73,11,57,74,37,69,69,62,7,41,71,49,51,26,50,34,18,39,22,40,67,57,55,90,98,35,60,35,71,37,26,47,24,33,18,21,44,46,85,55,92,55,30,63,57,43,38,60,35,27,47,33,46,53,30,48,44,25,35,77,47,17,65,56,37,60,50,51,50,52,50,42,32,53,51,20,39,55,51,27,52,58,50,32,76,78,39,71,88,54,61,61,70,45,44,27,44,20,43,19,41,54,47,28,71,70,44,42,50,25,30,55,63,53,69,47,60,79,53,90,76,47,52,76,93,69,41,76,86,131

Organism: Mycobacterium gordonae (NCBI:txid1778)

Foldseek 3Di:
DDDDDDDLVVLLVVLVVLVVVLVVLVVVLVVVQCVQQVFDQPDPDPVSVVVSNVRNVVNVVSSVVNVVVSVVSNVVSVVSNVVSVVVVVVVVVVVVVVVVVVVVCLVLLLADPVDVVSVLLVVLCVDQLVVLVVQQVVQVVQLVVDPQQQWDSVLSNVLSATETQAGDDDPPDWDGRQRYITVLHDDPCSSLCSNQFRSLVNVCSSVCPPNSVVLLVVLLVVQLVVLVVVCVVVVVDDSVLSSCARNPCQRPSNVVSCVRSVCPPPPSHDVVNHDDD

Sequence (277 aa):
MSQLVVAPGLLTTATADVNGVASGLDAARLAAARPTTALAAAAADEISTAVAELFAGYGQQFQALGVQTRTLLQQFGQSIQAAAESYAAAEATNSALMDATGFIRRQFAIYDFSDPRGWAALILDYTWGAPGTALGYGVQIVNEFTPNSNYDPALSALAGSHVYRGGIGLSGYATTFGNVTSNLGYSPKAADLMLNHEALHVWQNRLFGPLFSASYSAWTTGGTLVANGYWLLHPEEDLSRVIATIAYYDNPWETWAYRNDHAWPPPGAIPALLWPS